Protein AF-A0A7W1B4P3-F1 (afdb_monomer_lite)

Structure (mmCIF, N/CA/C/O backbone):
data_AF-A0A7W1B4P3-F1
#
_entry.id   AF-A0A7W1B4P3-F1
#
loop_
_atom_site.group_PDB
_atom_site.id
_atom_site.type_symbol
_atom_site.label_atom_id
_atom_site.label_alt_id
_atom_site.label_comp_id
_atom_site.label_asym_id
_atom_site.label_entity_id
_atom_site.label_seq_id
_atom_site.pdbx_PDB_ins_code
_atom_site.Cartn_x
_atom_site.Cartn_y
_atom_site.Cartn_z
_atom_site.occupancy
_atom_site.B_iso_or_equiv
_atom_site.auth_seq_id
_atom_site.auth_comp_id
_atom_site.auth_asym_id
_atom_site.auth_atom_id
_atom_site.pdbx_PDB_model_num
ATOM 1 N N . MET A 1 1 ? -23.387 -7.191 11.812 1.00 44.03 1 MET A N 1
ATOM 2 C CA . MET A 1 1 ? -22.462 -8.114 12.523 1.00 44.03 1 MET A CA 1
ATOM 3 C C . MET A 1 1 ? -21.266 -8.418 11.629 1.00 44.03 1 MET A C 1
ATOM 5 O O . MET A 1 1 ? -21.472 -8.955 10.548 1.00 44.03 1 MET A O 1
ATOM 9 N N . SER A 1 2 ? -20.049 -8.055 12.051 1.00 54.25 2 SER A N 1
ATOM 10 C CA . SER A 1 2 ? -18.806 -8.492 11.389 1.00 54.25 2 SER A CA 1
ATOM 11 C C . SER A 1 2 ? -18.679 -10.016 11.511 1.00 54.25 2 SER A C 1
ATOM 13 O O . SER A 1 2 ? -18.944 -10.553 12.591 1.00 54.25 2 SER A O 1
ATOM 15 N N . ARG A 1 3 ? -18.353 -10.725 10.419 1.00 59.81 3 ARG A N 1
ATOM 16 C CA . ARG A 1 3 ? -18.094 -12.172 10.482 1.00 59.81 3 ARG A CA 1
ATOM 17 C C . ARG A 1 3 ? -16.731 -12.379 11.158 1.00 59.81 3 ARG A C 1
ATOM 19 O O . ARG A 1 3 ? -15.793 -11.672 10.788 1.00 59.81 3 ARG A O 1
ATOM 26 N N . PRO A 1 4 ? -16.598 -13.318 12.110 1.00 61.97 4 PRO A N 1
ATOM 27 C CA . PRO A 1 4 ? -15.287 -13.764 12.570 1.00 61.97 4 PRO A CA 1
ATOM 28 C C . PRO A 1 4 ? -14.397 -14.182 11.390 1.00 61.97 4 PRO A C 1
ATOM 30 O O . PRO A 1 4 ? -14.903 -14.542 10.324 1.00 61.97 4 PRO A O 1
ATOM 33 N N . LEU A 1 5 ? -13.077 -14.136 11.586 1.00 66.31 5 LEU A N 1
ATOM 34 C CA . LEU A 1 5 ? -12.165 -14.821 10.673 1.00 66.31 5 LEU A CA 1
ATOM 35 C C . LEU A 1 5 ? -12.451 -16.323 10.758 1.00 66.31 5 LEU A C 1
ATOM 37 O O . LEU A 1 5 ? -12.435 -16.885 11.854 1.00 66.31 5 LEU A O 1
ATOM 41 N N . ASP A 1 6 ? -12.711 -16.948 9.616 1.00 67.50 6 ASP A N 1
ATOM 42 C CA . ASP A 1 6 ? -12.865 -18.400 9.527 1.00 67.50 6 ASP A CA 1
ATOM 43 C C . ASP A 1 6 ? -11.511 -19.045 9.176 1.00 67.50 6 ASP A C 1
ATOM 45 O O . ASP A 1 6 ? -10.596 -18.363 8.718 1.00 67.50 6 ASP A O 1
ATOM 49 N N . ASP A 1 7 ? -11.377 -20.369 9.325 1.00 59.91 7 ASP A N 1
ATOM 50 C CA . ASP A 1 7 ? -10.122 -21.096 9.039 1.00 59.91 7 ASP A CA 1
ATOM 51 C C . ASP A 1 7 ? -9.569 -20.827 7.624 1.00 59.91 7 ASP A C 1
ATOM 53 O O . ASP A 1 7 ? -8.359 -20.787 7.426 1.00 59.91 7 ASP A O 1
ATOM 57 N N . GLY A 1 8 ? -10.446 -20.586 6.641 1.00 60.62 8 GLY A N 1
ATOM 58 C CA . GLY A 1 8 ? -10.060 -20.244 5.263 1.00 60.62 8 GLY A CA 1
ATOM 59 C C . GLY A 1 8 ? -9.551 -18.809 5.064 1.00 60.62 8 GLY A C 1
ATOM 60 O O . GLY A 1 8 ? -9.108 -18.463 3.968 1.00 60.62 8 GLY A O 1
ATOM 61 N N . ASP A 1 9 ? -9.628 -17.967 6.095 1.00 68.25 9 ASP A N 1
ATOM 62 C CA . ASP A 1 9 ? -9.091 -16.605 6.101 1.00 68.25 9 ASP A CA 1
ATOM 63 C C . ASP A 1 9 ? -7.683 -16.550 6.723 1.00 68.25 9 ASP A C 1
ATOM 65 O O . ASP A 1 9 ? -7.038 -15.499 6.678 1.00 68.25 9 ASP A O 1
ATOM 69 N N . LEU A 1 10 ? -7.208 -17.660 7.302 1.00 79.56 10 LEU A N 1
ATOM 70 C CA . LEU A 1 10 ? -5.925 -17.758 7.994 1.00 79.56 10 LEU A CA 1
ATOM 71 C C . LEU A 1 10 ? -4.819 -18.287 7.077 1.00 79.56 10 LEU A C 1
ATOM 73 O O . LEU A 1 10 ? -5.071 -18.929 6.059 1.00 79.56 10 LEU A O 1
ATOM 77 N N . VAL A 1 11 ? -3.569 -18.012 7.453 1.00 80.00 11 VAL A N 1
ATOM 78 C CA . VAL A 1 11 ? -2.401 -18.573 6.770 1.00 80.00 11 VAL A CA 1
ATOM 79 C C . VAL A 1 11 ? -2.349 -20.076 7.046 1.00 80.00 11 VAL A C 1
ATOM 81 O O . VAL A 1 11 ? -2.076 -20.496 8.171 1.00 80.00 11 VAL A O 1
ATOM 84 N N . ASP A 1 12 ? -2.621 -20.882 6.022 1.00 86.75 12 ASP A N 1
ATOM 85 C CA . ASP A 1 12 ? -2.456 -22.331 6.088 1.00 86.75 12 ASP A CA 1
ATOM 86 C C . ASP A 1 12 ? -0.985 -22.750 5.897 1.00 86.75 12 ASP A C 1
ATOM 88 O O . ASP A 1 12 ? -0.089 -21.929 5.669 1.00 86.75 12 ASP A O 1
ATOM 92 N N . ALA A 1 13 ? -0.718 -24.052 6.021 1.00 88.06 13 ALA A N 1
ATOM 93 C CA . ALA A 1 13 ? 0.636 -24.590 5.916 1.00 88.06 13 ALA A CA 1
ATOM 94 C C . ALA A 1 13 ? 1.264 -24.383 4.523 1.00 88.06 13 ALA A C 1
ATOM 96 O O . ALA A 1 13 ? 2.473 -24.160 4.430 1.00 88.06 13 ALA A O 1
ATOM 97 N N . ASP A 1 14 ? 0.460 -24.429 3.458 1.00 89.56 14 ASP A N 1
ATOM 98 C CA . ASP A 1 14 ? 0.936 -24.304 2.078 1.00 89.56 14 ASP A CA 1
ATOM 99 C C . ASP A 1 14 ? 1.303 -22.849 1.757 1.00 89.56 14 ASP A C 1
ATOM 101 O O . ASP A 1 14 ? 2.362 -22.570 1.175 1.00 89.56 14 ASP A O 1
ATOM 105 N N . LEU A 1 15 ? 0.470 -21.899 2.194 1.00 90.31 15 LEU A N 1
ATOM 106 C CA . LEU A 1 15 ? 0.767 -20.478 2.106 1.00 90.31 15 LEU A CA 1
ATOM 107 C C . LEU A 1 15 ? 1.994 -20.144 2.954 1.00 90.31 15 LEU A C 1
ATOM 109 O O . LEU A 1 15 ? 2.926 -19.548 2.422 1.00 90.31 15 LEU A O 1
ATOM 113 N N . ALA A 1 16 ? 2.061 -20.585 4.215 1.00 92.75 16 ALA A N 1
ATOM 114 C CA . ALA A 1 16 ? 3.223 -20.353 5.079 1.00 92.75 16 ALA A CA 1
ATOM 115 C C . ALA A 1 16 ? 4.534 -20.839 4.435 1.00 92.75 16 ALA A C 1
ATOM 117 O O . ALA A 1 16 ? 5.528 -20.107 4.412 1.00 92.75 16 ALA A O 1
ATOM 118 N N . ALA A 1 17 ? 4.529 -22.041 3.848 1.00 95.00 17 ALA A N 1
ATOM 119 C CA . ALA A 1 17 ? 5.678 -22.576 3.122 1.00 95.00 17 ALA A CA 1
ATOM 120 C C . ALA A 1 17 ? 6.049 -21.714 1.902 1.00 95.00 17 ALA A C 1
ATOM 122 O O . ALA A 1 17 ? 7.231 -21.474 1.647 1.00 95.00 17 ALA A O 1
ATOM 123 N N . SER A 1 18 ? 5.054 -21.204 1.171 1.00 95.69 18 SER A N 1
ATOM 124 C CA . SER A 1 18 ? 5.261 -20.321 0.017 1.00 95.69 18 SER A CA 1
ATOM 125 C C . SER A 1 18 ? 5.845 -18.960 0.414 1.00 95.69 18 SER A C 1
ATOM 127 O O . SER A 1 18 ? 6.757 -18.471 -0.257 1.00 95.69 18 SER A O 1
ATOM 129 N N . LEU A 1 19 ? 5.377 -18.369 1.522 1.00 97.19 19 LEU A N 1
ATOM 130 C CA . LEU A 1 19 ? 5.917 -17.119 2.072 1.00 97.19 19 LEU A CA 1
ATOM 131 C C . LEU A 1 19 ? 7.390 -17.294 2.475 1.00 97.19 19 LEU A C 1
ATOM 133 O O . LEU A 1 19 ? 8.245 -16.515 2.052 1.00 97.19 19 LEU A O 1
ATOM 137 N N . ALA A 1 20 ? 7.702 -18.363 3.214 1.00 97.44 20 ALA A N 1
ATOM 138 C CA . ALA A 1 20 ? 9.069 -18.672 3.631 1.00 97.44 20 ALA A CA 1
ATOM 139 C C . ALA A 1 20 ? 9.997 -18.932 2.432 1.00 97.44 20 ALA A C 1
ATOM 141 O O . ALA A 1 20 ? 11.127 -18.440 2.396 1.00 97.44 20 ALA A O 1
ATOM 142 N N . MET A 1 21 ? 9.516 -19.658 1.417 1.00 97.38 21 MET A N 1
ATOM 143 C CA . MET A 1 21 ? 10.275 -19.898 0.189 1.00 97.38 21 MET A CA 1
ATOM 144 C C . MET A 1 21 ? 10.548 -18.598 -0.576 1.00 97.38 21 MET A C 1
ATOM 146 O O . MET A 1 21 ? 11.657 -18.406 -1.075 1.00 97.38 21 MET A O 1
ATOM 150 N N . HIS A 1 22 ? 9.575 -17.685 -0.655 1.00 97.50 22 HIS A N 1
ATOM 151 C CA . HIS A 1 22 ? 9.787 -16.365 -1.247 1.00 97.50 22 HIS A CA 1
ATOM 152 C C . HIS A 1 22 ? 10.900 -15.596 -0.517 1.00 97.50 22 HIS A C 1
ATOM 154 O O . HIS A 1 22 ? 11.826 -15.100 -1.163 1.00 97.50 22 HIS A O 1
ATOM 160 N N . ASP A 1 23 ? 10.863 -15.551 0.816 1.00 97.75 23 ASP A N 1
ATOM 161 C CA . ASP A 1 23 ? 11.892 -14.870 1.608 1.00 97.75 23 ASP A CA 1
ATOM 162 C C . ASP A 1 23 ? 13.282 -15.496 1.422 1.00 97.75 23 ASP A C 1
ATOM 164 O O . ASP A 1 23 ? 14.275 -14.779 1.264 1.00 97.75 23 ASP A O 1
ATOM 168 N N . GLU A 1 24 ? 13.366 -16.827 1.345 1.00 97.50 24 GLU A N 1
ATOM 169 C CA . GLU A 1 24 ? 14.618 -17.527 1.061 1.00 97.50 24 GLU A CA 1
ATOM 170 C C . GLU A 1 24 ? 15.176 -17.168 -0.329 1.00 97.50 24 GLU A C 1
ATOM 172 O O . GLU A 1 24 ? 16.380 -16.940 -0.488 1.00 97.50 24 GLU A O 1
ATOM 177 N N . LEU A 1 25 ? 14.318 -17.079 -1.350 1.00 96.44 25 LEU A N 1
ATOM 178 C CA . LEU A 1 25 ? 14.725 -16.710 -2.708 1.00 96.44 25 LEU A CA 1
ATOM 179 C C . LEU A 1 25 ? 15.277 -15.279 -2.781 1.00 96.44 25 LEU A C 1
ATOM 181 O O . LEU A 1 25 ? 16.288 -15.056 -3.457 1.00 96.44 25 LEU A O 1
ATOM 185 N N . LEU A 1 26 ? 14.659 -14.328 -2.075 1.00 95.88 26 LEU A N 1
ATOM 186 C CA . LEU A 1 26 ? 15.155 -12.951 -1.970 1.00 95.88 26 LEU A CA 1
ATOM 187 C C . LEU A 1 26 ? 16.505 -12.906 -1.240 1.00 95.88 26 LEU A C 1
ATOM 189 O O . LEU A 1 26 ? 17.460 -12.300 -1.740 1.00 95.88 26 LEU A O 1
ATOM 193 N N . ALA A 1 27 ? 16.626 -13.624 -0.118 1.00 95.31 27 ALA A N 1
ATOM 194 C CA . ALA A 1 27 ? 17.862 -13.708 0.657 1.00 95.31 27 ALA A CA 1
ATOM 195 C C . ALA A 1 27 ? 19.027 -14.291 -0.162 1.00 95.31 27 ALA A C 1
ATOM 197 O O . ALA A 1 27 ? 20.118 -13.719 -0.184 1.00 95.31 27 ALA A O 1
ATOM 198 N N . ARG A 1 28 ? 18.794 -15.374 -0.920 1.00 95.62 28 ARG A N 1
ATOM 199 C CA . ARG A 1 28 ? 19.794 -15.990 -1.820 1.00 95.62 28 ARG A CA 1
ATOM 200 C C . ARG A 1 28 ? 20.296 -15.035 -2.909 1.00 95.62 28 ARG A C 1
ATOM 202 O O . ARG A 1 28 ? 21.395 -15.222 -3.426 1.00 95.62 28 ARG A O 1
ATOM 209 N N . ARG A 1 29 ? 19.502 -14.025 -3.274 1.00 92.38 29 ARG A N 1
ATOM 210 C CA . ARG A 1 29 ? 19.854 -12.988 -4.259 1.00 92.38 29 ARG A CA 1
ATOM 211 C C . ARG A 1 29 ? 20.428 -11.721 -3.619 1.00 92.38 29 ARG A C 1
ATOM 213 O O . ARG A 1 29 ? 20.780 -10.803 -4.353 1.00 92.38 29 ARG A O 1
ATOM 220 N N . ASN A 1 30 ? 20.552 -11.675 -2.288 1.00 92.19 30 ASN A N 1
ATOM 221 C CA . ASN A 1 30 ? 20.952 -10.489 -1.526 1.00 92.19 30 ASN A CA 1
ATOM 222 C C . ASN A 1 30 ? 20.078 -9.259 -1.845 1.00 92.19 30 ASN A C 1
ATOM 224 O O . ASN A 1 30 ? 20.565 -8.128 -1.914 1.00 92.19 30 ASN A O 1
ATOM 228 N N . VAL A 1 31 ? 18.787 -9.506 -2.087 1.00 92.94 31 VAL A N 1
ATOM 229 C CA . VAL A 1 31 ? 17.783 -8.478 -2.353 1.00 92.94 31 VAL A CA 1
ATOM 230 C C . VAL A 1 31 ? 16.969 -8.279 -1.084 1.00 92.94 31 VAL A C 1
ATOM 232 O O . VAL A 1 31 ? 16.318 -9.204 -0.607 1.00 92.94 31 VAL A O 1
ATOM 235 N N . GLU A 1 32 ? 17.009 -7.067 -0.540 1.00 93.31 32 GLU A N 1
ATOM 236 C CA . GLU A 1 32 ? 16.219 -6.682 0.625 1.00 93.31 32 GLU A CA 1
ATOM 237 C C . GLU A 1 32 ? 15.123 -5.709 0.188 1.00 93.31 32 GLU A C 1
ATOM 239 O O . GLU A 1 32 ? 15.412 -4.635 -0.339 1.00 93.31 32 GLU A O 1
ATOM 244 N N . ILE A 1 33 ? 13.866 -6.113 0.381 1.00 97.00 33 ILE A N 1
ATOM 245 C CA . ILE A 1 33 ? 12.677 -5.318 0.066 1.00 97.00 33 ILE A CA 1
ATOM 246 C C . ILE A 1 33 ? 11.749 -5.423 1.267 1.00 97.00 33 ILE A C 1
ATOM 248 O O . ILE A 1 33 ? 11.169 -6.486 1.519 1.00 97.00 33 ILE A O 1
ATOM 252 N N . TRP A 1 34 ? 11.643 -4.322 2.002 1.00 97.12 34 TRP A N 1
ATOM 253 C CA . TRP A 1 34 ? 10.698 -4.180 3.100 1.00 97.12 34 TRP A CA 1
ATOM 254 C C . TRP A 1 34 ? 9.328 -3.828 2.541 1.00 97.12 34 TRP A C 1
ATOM 256 O O . TRP A 1 34 ? 9.231 -3.100 1.549 1.00 97.12 34 TRP A O 1
ATOM 266 N N . VAL A 1 35 ? 8.288 -4.347 3.183 1.00 97.56 35 VAL A N 1
ATOM 267 C CA . VAL A 1 35 ? 6.898 -4.129 2.795 1.00 97.56 35 VAL A CA 1
ATOM 268 C C . VAL A 1 35 ? 6.090 -3.606 3.973 1.00 97.56 35 VAL A C 1
ATOM 270 O O . VAL A 1 35 ? 6.225 -4.097 5.089 1.00 97.56 35 VAL A O 1
ATOM 273 N N . GLY A 1 36 ? 5.262 -2.601 3.733 1.00 96.25 36 GLY A N 1
ATOM 274 C CA . GLY A 1 36 ? 4.236 -2.141 4.661 1.00 96.25 36 GLY A CA 1
ATOM 275 C C . GLY A 1 36 ? 2.882 -2.091 3.964 1.00 96.25 36 GLY A C 1
ATOM 276 O O . GLY A 1 36 ? 2.776 -2.311 2.756 1.00 96.25 36 GLY A O 1
ATOM 277 N N . ALA A 1 37 ? 1.837 -1.796 4.727 1.00 96.19 37 ALA A N 1
ATOM 278 C CA . ALA A 1 37 ? 0.504 -1.590 4.184 1.00 96.19 37 ALA A CA 1
ATOM 279 C C . ALA A 1 37 ? -0.305 -0.624 5.050 1.00 96.19 37 ALA A C 1
ATOM 281 O O . ALA A 1 37 ? -0.001 -0.419 6.228 1.00 96.19 37 ALA A O 1
ATOM 282 N N . GLU A 1 38 ? -1.344 -0.050 4.456 1.00 95.12 38 GLU A N 1
ATOM 283 C CA . GLU A 1 38 ? -2.272 0.862 5.129 1.00 95.12 38 GLU A CA 1
ATOM 284 C C . GLU A 1 38 ? -3.714 0.300 5.069 1.00 95.12 38 GLU A C 1
ATOM 286 O O . GLU A 1 38 ? -4.585 0.908 4.449 1.00 95.12 38 GLU A O 1
ATOM 291 N N . PRO A 1 39 ? -4.003 -0.904 5.622 1.00 96.06 39 PRO A N 1
ATOM 292 C CA . PRO A 1 39 ? -5.352 -1.466 5.598 1.00 96.06 39 PRO A CA 1
ATOM 293 C C . PRO A 1 39 ? -6.371 -0.600 6.346 1.00 96.06 39 PRO A C 1
ATOM 295 O O . PRO A 1 39 ? -6.081 -0.003 7.384 1.00 96.06 39 PRO A O 1
ATOM 298 N N . THR A 1 40 ? -7.609 -0.602 5.854 1.00 95.19 40 THR A N 1
ATOM 299 C CA . THR A 1 40 ? -8.700 0.217 6.393 1.00 95.19 40 THR A CA 1
ATOM 300 C C . THR A 1 40 ? -9.926 -0.617 6.737 1.00 95.19 40 THR A C 1
ATOM 302 O O . THR A 1 40 ? -10.329 -1.516 5.997 1.00 95.19 40 THR A O 1
ATOM 305 N N . PHE A 1 41 ? -10.556 -0.304 7.866 1.00 95.38 41 PHE A N 1
ATOM 306 C CA . PHE A 1 41 ? -11.686 -1.056 8.402 1.00 95.38 41 PHE A CA 1
ATOM 307 C C . PHE A 1 41 ? -12.858 -0.130 8.709 1.00 95.38 41 PHE A C 1
ATOM 309 O O . PHE A 1 41 ? -12.678 0.996 9.155 1.00 95.38 41 PHE A O 1
ATOM 316 N N . THR A 1 42 ? -14.081 -0.601 8.510 1.00 94.19 42 THR A N 1
ATOM 317 C CA . THR A 1 42 ? -15.297 0.179 8.756 1.00 94.19 42 THR A CA 1
ATOM 318 C C . THR A 1 42 ? -16.330 -0.635 9.526 1.00 94.19 42 THR A C 1
ATOM 320 O O . THR A 1 42 ? -16.146 -1.827 9.790 1.00 94.19 42 THR A O 1
ATOM 323 N N . ARG A 1 43 ? -17.439 -0.001 9.901 1.00 92.81 43 ARG A N 1
ATOM 324 C CA . ARG A 1 43 ? -18.615 -0.705 10.405 1.00 92.81 43 ARG A CA 1
ATOM 325 C C . ARG A 1 43 ? -19.497 -1.114 9.239 1.00 92.81 43 ARG A C 1
ATOM 327 O O . ARG A 1 43 ? -20.187 -0.284 8.656 1.00 92.81 43 ARG A O 1
ATOM 334 N N . ALA A 1 44 ? -19.511 -2.411 8.945 1.00 88.94 44 ALA A N 1
ATOM 335 C CA . ALA A 1 44 ? -20.198 -2.946 7.773 1.00 88.94 44 ALA A CA 1
ATOM 336 C C . ALA A 1 44 ? -21.705 -2.629 7.718 1.00 88.94 44 ALA A C 1
ATOM 338 O O . ALA A 1 44 ? -22.266 -2.561 6.628 1.00 88.94 44 ALA A O 1
ATOM 339 N N . ASP A 1 45 ? -22.348 -2.455 8.878 1.00 84.38 45 ASP A N 1
ATOM 340 C CA . ASP A 1 45 ? -23.785 -2.208 9.032 1.00 84.38 45 ASP A CA 1
ATOM 341 C C . ASP A 1 45 ? -24.141 -0.768 9.437 1.00 84.38 45 ASP A C 1
ATOM 343 O O . ASP A 1 45 ? -25.319 -0.472 9.644 1.00 84.38 45 ASP A O 1
ATOM 347 N N . SER A 1 46 ? -23.159 0.134 9.552 1.00 87.56 46 SER A N 1
ATOM 348 C CA . SER A 1 46 ? -23.420 1.505 9.996 1.00 87.56 46 SER A CA 1
ATOM 349 C C . SER A 1 46 ? -23.714 2.447 8.830 1.00 87.56 46 SER A C 1
ATOM 351 O O . SER A 1 46 ? -22.956 2.553 7.865 1.00 87.56 46 SER A O 1
ATOM 353 N N . LEU A 1 47 ? -24.818 3.182 8.964 1.00 84.75 47 LEU A N 1
ATOM 354 C CA . LEU A 1 47 ? -25.180 4.304 8.096 1.00 84.75 47 LEU A CA 1
ATOM 355 C C . LEU A 1 47 ? -24.817 5.657 8.722 1.00 84.75 47 LEU A C 1
ATOM 357 O O . LEU A 1 47 ? -25.129 6.696 8.144 1.00 84.75 47 LEU A O 1
ATOM 361 N N . ASP A 1 48 ? -24.193 5.657 9.903 1.00 89.19 48 ASP A N 1
ATOM 362 C CA . ASP A 1 48 ? -23.786 6.894 10.561 1.00 89.19 48 ASP A CA 1
ATOM 363 C C . ASP A 1 48 ? -22.768 7.648 9.683 1.00 89.19 48 ASP A C 1
ATOM 365 O O . ASP A 1 48 ? -21.879 7.005 9.102 1.00 89.19 48 ASP A O 1
ATOM 369 N N . PRO A 1 49 ? -22.870 8.985 9.553 1.00 87.12 49 PRO A N 1
ATOM 370 C CA . PRO A 1 49 ? -21.919 9.781 8.786 1.00 87.12 49 PRO A CA 1
ATOM 371 C C . PRO A 1 49 ? -20.462 9.504 9.152 1.00 87.12 49 PRO A C 1
ATOM 373 O O . PRO A 1 49 ? -19.635 9.428 8.245 1.00 87.12 49 PRO A O 1
ATOM 376 N N . ALA A 1 50 ? -20.141 9.239 10.425 1.00 86.62 50 ALA A N 1
ATOM 377 C CA . ALA A 1 50 ? -18.787 8.900 10.856 1.00 86.62 50 ALA A CA 1
ATOM 378 C C . ALA A 1 50 ? -18.225 7.679 10.105 1.00 86.62 50 ALA A C 1
ATOM 380 O O . ALA A 1 50 ? -17.040 7.628 9.796 1.00 86.62 50 ALA A O 1
ATOM 381 N N . TRP A 1 51 ? -19.058 6.710 9.729 1.00 90.25 51 TRP A N 1
ATOM 382 C CA . TRP A 1 51 ? -18.642 5.503 9.002 1.00 90.25 51 TRP A CA 1
ATOM 383 C C . TRP A 1 51 ? -18.832 5.600 7.481 1.00 90.25 51 TRP A C 1
ATOM 385 O O . TRP A 1 51 ? -18.668 4.614 6.760 1.00 90.25 51 TRP A O 1
ATOM 395 N N . ASN A 1 52 ? -19.169 6.783 6.961 1.00 83.31 52 ASN A N 1
ATOM 396 C CA . ASN A 1 52 ? -19.419 7.011 5.534 1.00 83.31 52 ASN A CA 1
ATOM 397 C C . ASN A 1 52 ? -18.590 8.165 4.960 1.00 83.31 52 ASN A C 1
ATOM 399 O O . ASN A 1 52 ? -17.920 7.986 3.948 1.00 83.31 52 ASN A O 1
ATOM 403 N N . SER A 1 53 ? -18.630 9.332 5.597 1.00 79.81 53 SER A N 1
ATOM 404 C CA . SER A 1 53 ? -18.039 10.576 5.088 1.00 79.81 53 SER A CA 1
ATOM 405 C C . SER A 1 53 ? -17.257 11.336 6.145 1.00 79.81 53 SER A C 1
ATOM 407 O O . SER A 1 53 ? -16.254 11.978 5.838 1.00 79.81 53 SER A O 1
ATOM 409 N N . ASP A 1 54 ? -17.722 11.276 7.386 1.00 81.56 54 ASP A N 1
ATOM 410 C CA . ASP A 1 54 ? -17.260 12.155 8.434 1.00 81.56 54 ASP A CA 1
ATOM 411 C C . ASP A 1 54 ? -16.072 11.539 9.157 1.00 81.56 54 ASP A C 1
ATOM 413 O O . ASP A 1 54 ? -15.885 10.326 9.292 1.00 81.56 54 ASP A O 1
ATOM 417 N N . ALA A 1 55 ? -15.234 12.445 9.616 1.00 71.38 55 ALA A N 1
ATOM 418 C CA . ALA A 1 55 ? -14.017 12.188 10.346 1.00 71.38 55 ALA A CA 1
ATOM 419 C C . ALA A 1 55 ? -14.231 11.538 11.708 1.00 71.38 55 ALA A C 1
ATOM 421 O O . ALA A 1 55 ? -13.603 10.539 12.044 1.00 71.38 55 ALA A O 1
ATOM 422 N N . GLU A 1 56 ? -15.129 12.127 12.481 1.00 72.94 56 GLU A N 1
ATOM 423 C CA . GLU A 1 56 ? -15.361 11.841 13.886 1.00 72.94 56 GLU A CA 1
ATOM 424 C C . GLU A 1 56 ? -16.859 11.640 14.109 1.00 72.94 56 GLU A C 1
ATOM 426 O O . GLU A 1 56 ? -17.677 11.982 13.257 1.00 72.94 56 GLU A O 1
ATOM 431 N N . GLY A 1 57 ? -17.206 11.091 15.268 1.00 79.69 57 GLY A N 1
ATOM 432 C CA . GLY A 1 57 ? -18.579 10.765 15.633 1.00 79.69 57 GLY A CA 1
ATOM 433 C C . GLY A 1 57 ? -18.764 9.282 15.933 1.00 79.69 57 GLY A C 1
ATOM 434 O O . GLY A 1 57 ? -17.842 8.473 15.773 1.00 79.69 57 GLY A O 1
ATOM 435 N N . ASP A 1 58 ? -19.972 8.965 16.395 1.00 83.69 58 ASP A N 1
ATOM 436 C CA . ASP A 1 58 ? -20.391 7.626 16.810 1.00 83.69 58 ASP A CA 1
ATOM 437 C C . ASP A 1 58 ? -19.380 6.980 17.784 1.00 83.69 58 ASP A C 1
ATOM 439 O O . ASP A 1 58 ? -18.879 7.626 18.709 1.00 83.69 58 ASP A O 1
ATOM 443 N N . ASP A 1 59 ? -19.059 5.710 17.567 1.00 90.25 59 ASP A N 1
ATOM 444 C CA . ASP A 1 59 ? -18.154 4.897 18.367 1.00 90.25 59 ASP A CA 1
ATOM 445 C C . ASP A 1 59 ? -16.766 4.736 17.719 1.00 90.25 59 ASP A C 1
ATOM 447 O O . ASP A 1 59 ? -15.975 3.886 18.132 1.00 90.25 59 ASP A O 1
ATOM 451 N N . LYS A 1 60 ? -16.420 5.554 16.710 1.00 89.69 60 LYS A N 1
ATOM 452 C CA . LYS A 1 60 ? -15.180 5.379 15.929 1.00 89.69 60 LYS A CA 1
ATOM 453 C C . LYS A 1 60 ? -13.916 5.463 16.778 1.00 89.69 60 LYS A C 1
ATOM 455 O O . LYS A 1 60 ? -13.042 4.604 16.658 1.00 89.69 60 LYS A O 1
ATOM 460 N N . LEU A 1 61 ? -13.815 6.470 17.647 1.00 89.19 61 LEU A N 1
ATOM 461 C CA . LEU A 1 61 ? -12.652 6.629 18.526 1.00 89.19 61 LEU A CA 1
ATOM 462 C C . LEU A 1 61 ? -12.540 5.468 19.525 1.00 89.19 61 LEU A C 1
ATOM 464 O O . LEU A 1 61 ? -11.442 4.967 19.758 1.00 89.19 61 LEU A O 1
ATOM 468 N N . GLU A 1 62 ? -13.671 5.026 20.080 1.00 91.44 62 GLU A N 1
ATOM 469 C CA . GLU A 1 62 ? -13.738 3.880 20.992 1.00 91.44 62 GLU A CA 1
ATOM 470 C C . GLU A 1 62 ? -13.269 2.599 20.293 1.00 91.44 62 GLU A C 1
ATOM 472 O O . GLU A 1 62 ? -12.433 1.874 20.829 1.00 91.44 62 GLU A O 1
ATOM 477 N N . ARG A 1 63 ? -13.718 2.354 19.057 1.00 94.12 63 ARG A N 1
ATOM 478 C CA . ARG A 1 63 ? -13.294 1.187 18.272 1.00 94.12 63 ARG A CA 1
ATOM 479 C C . ARG A 1 63 ? -11.827 1.253 17.867 1.00 94.12 63 ARG A C 1
ATOM 481 O O . ARG A 1 63 ? -11.139 0.244 17.972 1.00 94.12 63 ARG A O 1
ATOM 488 N N . ALA A 1 64 ? -11.318 2.416 17.461 1.00 93.94 64 ALA A N 1
ATOM 489 C CA . ALA A 1 64 ? -9.890 2.591 17.186 1.00 93.94 64 ALA A CA 1
ATOM 490 C C . ALA A 1 64 ? -9.034 2.311 18.440 1.00 93.94 64 ALA A C 1
ATOM 492 O O . ALA A 1 64 ? -7.988 1.660 18.358 1.00 93.94 64 ALA A O 1
ATOM 493 N N . HIS A 1 65 ? -9.500 2.736 19.620 1.00 93.75 65 HIS A N 1
ATOM 494 C CA . HIS A 1 65 ? -8.853 2.431 20.900 1.00 93.75 65 HIS A CA 1
ATOM 495 C C . HIS A 1 65 ? -8.946 0.941 21.268 1.00 93.75 65 HIS A C 1
ATOM 497 O O . HIS A 1 65 ? -7.963 0.365 21.742 1.00 93.75 65 HIS A O 1
ATOM 503 N N . ALA A 1 66 ? -10.077 0.288 20.991 1.00 94.81 66 ALA A N 1
ATOM 504 C CA . ALA A 1 66 ? -10.253 -1.150 21.192 1.00 94.81 66 ALA A CA 1
ATOM 505 C C . ALA A 1 66 ? -9.294 -1.966 20.309 1.00 94.81 66 ALA A C 1
ATOM 507 O O . ALA A 1 66 ? -8.577 -2.824 20.824 1.00 94.81 66 ALA A O 1
ATOM 508 N N . VAL A 1 67 ? -9.179 -1.630 19.017 1.00 96.44 67 VAL A N 1
ATOM 509 C CA . VAL A 1 67 ? -8.209 -2.251 18.095 1.00 96.44 67 VAL A CA 1
ATOM 510 C C . VAL A 1 67 ? -6.790 -2.114 18.632 1.00 96.44 67 VAL A C 1
ATOM 512 O O . VAL A 1 67 ? -6.055 -3.095 18.715 1.00 96.44 67 VAL A O 1
ATOM 515 N N . THR A 1 68 ? -6.422 -0.901 19.041 1.00 95.62 68 THR A N 1
ATOM 516 C CA . THR A 1 68 ? -5.110 -0.597 19.627 1.00 95.62 68 THR A CA 1
ATOM 517 C C . THR A 1 68 ? -4.842 -1.462 20.858 1.00 95.62 68 THR A C 1
ATOM 519 O O . THR A 1 68 ? -3.748 -1.999 21.013 1.00 95.62 68 THR A O 1
ATOM 522 N N . THR A 1 69 ? -5.844 -1.628 21.722 1.00 93.62 69 THR A N 1
ATOM 523 C CA . THR A 1 69 ? -5.734 -2.432 22.943 1.00 93.62 69 THR A CA 1
ATOM 524 C C . THR A 1 69 ? -5.533 -3.911 22.612 1.00 93.62 69 THR A C 1
ATOM 526 O O . THR A 1 69 ? -4.604 -4.519 23.134 1.00 93.62 69 THR A O 1
ATOM 529 N N . HIS A 1 70 ? -6.318 -4.468 21.684 1.00 94.31 70 HIS A N 1
ATOM 530 C CA . HIS A 1 70 ? -6.158 -5.856 21.242 1.00 94.31 70 HIS A CA 1
ATOM 531 C C . HIS A 1 70 ? -4.796 -6.118 20.590 1.00 94.31 70 HIS A C 1
ATOM 533 O O . HIS A 1 70 ? -4.175 -7.144 20.864 1.00 94.31 70 HIS A O 1
ATOM 539 N N . LEU A 1 71 ? -4.297 -5.187 19.770 1.00 94.56 71 LEU A N 1
ATOM 540 C CA . LEU A 1 71 ? -2.950 -5.280 19.203 1.00 94.56 71 LEU A CA 1
ATOM 541 C C . LEU A 1 71 ? -1.878 -5.244 20.296 1.00 94.56 71 LEU A C 1
ATOM 543 O O . LEU A 1 71 ? -0.963 -6.062 20.281 1.00 94.56 71 LEU A O 1
ATOM 547 N N . ALA A 1 72 ? -2.002 -4.347 21.275 1.00 92.56 72 ALA A N 1
ATOM 548 C CA . ALA A 1 72 ? -1.052 -4.244 22.379 1.00 92.56 72 ALA A CA 1
ATOM 549 C C . ALA A 1 72 ? -1.080 -5.458 23.327 1.00 92.56 72 ALA A C 1
ATOM 551 O O . ALA A 1 72 ? -0.092 -5.726 24.013 1.00 92.56 72 ALA A O 1
ATOM 552 N N . ASP A 1 73 ? -2.206 -6.170 23.410 1.00 90.81 73 ASP A N 1
ATOM 553 C CA . ASP A 1 73 ? -2.327 -7.430 24.152 1.00 90.81 73 ASP A CA 1
ATOM 554 C C . ASP A 1 73 ? -1.671 -8.599 23.401 1.00 90.81 73 ASP A C 1
ATOM 556 O O . ASP A 1 73 ? -1.098 -9.486 24.033 1.00 90.81 73 ASP A O 1
ATOM 560 N N . ALA A 1 74 ? -1.723 -8.593 22.066 1.00 90.38 74 ALA A N 1
ATOM 561 C CA . ALA A 1 74 ? -1.130 -9.638 21.233 1.00 90.38 74 ALA A CA 1
ATOM 562 C C . ALA A 1 74 ? 0.376 -9.441 20.971 1.00 90.38 74 ALA A C 1
ATOM 564 O O . ALA A 1 74 ? 1.107 -10.417 20.804 1.00 90.38 74 ALA A O 1
ATOM 565 N N . ILE A 1 75 ? 0.854 -8.194 20.936 1.00 90.31 75 ILE A N 1
ATOM 566 C CA . ILE A 1 75 ? 2.251 -7.857 20.643 1.00 90.31 75 ILE A CA 1
ATOM 567 C C . ILE A 1 75 ? 3.037 -7.726 21.951 1.00 90.31 75 ILE A C 1
ATOM 569 O O . ILE A 1 75 ? 2.813 -6.830 22.768 1.00 90.31 75 ILE A O 1
ATOM 573 N N . THR A 1 76 ? 4.007 -8.618 22.147 1.00 86.19 76 THR A N 1
ATOM 574 C CA . THR A 1 76 ? 4.844 -8.620 23.355 1.00 86.19 76 THR A CA 1
ATOM 575 C C . THR A 1 76 ? 5.701 -7.356 23.427 1.00 86.19 76 THR A C 1
ATOM 577 O O . THR A 1 76 ? 6.383 -7.005 22.469 1.00 86.19 76 THR A O 1
ATOM 580 N N . GLY A 1 77 ? 5.692 -6.682 24.581 1.00 86.56 77 GLY A N 1
ATOM 581 C CA . GLY A 1 77 ? 6.458 -5.450 24.793 1.00 86.56 77 GLY A CA 1
ATOM 582 C C . GLY A 1 77 ? 5.862 -4.204 24.130 1.00 86.56 77 GLY A C 1
ATOM 583 O O . GLY A 1 77 ? 6.535 -3.180 24.090 1.00 86.56 77 GLY A O 1
ATOM 584 N N . ALA A 1 78 ? 4.625 -4.268 23.621 1.00 89.81 78 ALA A N 1
ATOM 585 C CA . ALA A 1 78 ? 3.981 -3.124 22.986 1.00 89.81 78 ALA A CA 1
ATOM 586 C C . ALA A 1 78 ? 3.604 -2.021 23.980 1.00 89.81 78 ALA A C 1
ATOM 588 O O . ALA A 1 78 ? 2.786 -2.216 24.885 1.00 89.81 78 ALA A O 1
ATOM 589 N N . GLU A 1 79 ? 4.159 -0.837 23.751 1.00 90.44 79 GLU A N 1
ATOM 590 C CA . GLU A 1 79 ? 3.803 0.404 24.419 1.00 90.44 79 GLU A CA 1
ATOM 591 C C . GLU A 1 79 ? 2.826 1.197 23.557 1.00 90.44 79 GLU A C 1
ATOM 593 O O . GLU A 1 79 ? 3.057 1.432 22.368 1.00 90.44 79 GLU A O 1
ATOM 598 N N . VAL A 1 80 ? 1.722 1.618 24.170 1.00 91.88 80 VAL A N 1
ATOM 599 C CA . VAL A 1 80 ? 0.688 2.408 23.502 1.00 91.88 80 VAL A CA 1
ATOM 600 C C . VAL A 1 80 ? 0.894 3.880 23.819 1.00 91.88 80 VAL A C 1
ATOM 602 O O . VAL A 1 80 ? 1.175 4.249 24.955 1.00 91.88 80 VAL A O 1
ATOM 605 N N . SER A 1 81 ? 0.682 4.740 22.832 1.00 91.19 81 SER A N 1
ATOM 606 C CA . SER A 1 81 ? 0.659 6.191 22.995 1.00 91.19 81 SER A CA 1
ATOM 607 C C . SER A 1 81 ? -0.486 6.797 22.192 1.00 91.19 81 SER A C 1
ATOM 609 O O . SER A 1 81 ? -0.903 6.252 21.172 1.00 91.19 81 SER A O 1
ATOM 611 N N . ARG A 1 82 ? -1.017 7.935 22.642 1.00 90.25 82 ARG A N 1
ATOM 612 C CA . ARG A 1 82 ? -1.874 8.770 21.796 1.00 90.25 82 ARG A CA 1
ATOM 613 C C . ARG A 1 82 ? -0.972 9.762 21.080 1.00 90.25 82 ARG A C 1
ATOM 615 O O . ARG A 1 82 ? -0.170 10.416 21.737 1.00 90.25 82 ARG A O 1
ATOM 622 N N . VAL A 1 83 ? -1.094 9.882 19.767 1.00 87.94 83 VAL A N 1
ATOM 623 C CA . VAL A 1 83 ? -0.229 10.741 18.952 1.00 87.94 83 VAL A CA 1
ATOM 624 C C . VAL A 1 83 ? -1.047 11.720 18.125 1.00 87.94 83 VAL A C 1
ATOM 626 O O . VAL A 1 83 ? -2.219 11.478 17.830 1.00 87.94 83 VAL A O 1
ATOM 629 N N . ALA A 1 84 ? -0.433 12.845 17.762 1.00 82.56 84 ALA A N 1
ATOM 630 C CA . ALA A 1 84 ? -1.030 13.774 16.810 1.00 82.56 84 ALA A CA 1
ATOM 631 C C . ALA A 1 84 ? -1.147 13.106 15.428 1.00 82.56 84 ALA A C 1
ATOM 633 O O . ALA A 1 84 ? -0.187 12.519 14.925 1.00 82.56 84 ALA A O 1
ATOM 634 N N . GLY A 1 85 ? -2.338 13.181 14.846 1.00 76.88 85 GLY A N 1
ATOM 635 C CA . GLY A 1 85 ? -2.659 12.738 13.496 1.00 76.88 85 GLY A CA 1
ATOM 636 C C . GLY A 1 85 ? -2.765 13.914 12.525 1.00 76.88 85 GLY A C 1
ATOM 637 O O . GLY A 1 85 ? -2.242 15.004 12.766 1.00 76.88 85 GLY A O 1
ATOM 638 N N . ARG A 1 86 ? -3.461 13.694 11.407 1.00 74.44 86 ARG A N 1
ATOM 639 C CA . ARG A 1 86 ? -3.662 14.719 10.377 1.00 74.44 86 ARG A CA 1
ATOM 640 C C . ARG A 1 86 ? -4.603 15.821 10.873 1.00 74.44 86 ARG A C 1
ATOM 642 O O . ARG A 1 86 ? -5.614 15.541 11.510 1.00 74.44 86 ARG A O 1
ATOM 649 N N . GLN A 1 87 ? -4.285 17.068 10.537 1.00 75.50 87 GLN A N 1
ATOM 650 C CA . GLN A 1 87 ? -5.210 18.196 10.643 1.00 75.50 87 GLN A CA 1
ATOM 651 C C . GLN A 1 87 ? -5.769 18.502 9.255 1.00 75.50 87 GLN A C 1
ATOM 653 O O . GLN A 1 87 ? -4.998 18.722 8.317 1.00 75.50 87 GLN A O 1
ATOM 658 N N . TYR A 1 88 ? -7.091 18.508 9.108 1.00 69.88 88 TYR A N 1
ATOM 659 C CA . TYR A 1 88 ? -7.741 18.822 7.837 1.00 69.88 88 TYR A CA 1
ATOM 660 C C . TYR A 1 88 ? -8.083 20.322 7.742 1.00 69.88 88 TYR A C 1
ATOM 662 O O . TYR A 1 88 ? -8.230 20.997 8.768 1.00 69.88 88 TYR A O 1
ATOM 670 N N . PRO A 1 89 ? -8.198 20.888 6.521 1.00 70.19 89 PRO A N 1
ATOM 671 C CA . PRO A 1 89 ? -8.571 22.289 6.344 1.00 70.19 89 PRO A CA 1
ATOM 672 C C . PRO A 1 89 ? -9.887 22.627 7.056 1.00 70.19 89 PRO A C 1
ATOM 674 O O . PRO A 1 89 ? -10.901 21.971 6.838 1.00 70.19 89 PRO A O 1
ATOM 677 N N . GLY A 1 90 ? -9.870 23.671 7.888 1.00 74.38 90 GLY A N 1
ATOM 678 C CA . GLY A 1 90 ? -11.035 24.117 8.662 1.00 74.38 90 GLY A CA 1
ATOM 679 C C . GLY A 1 90 ? -11.114 23.576 10.094 1.00 74.38 90 GLY A C 1
ATOM 680 O O . GLY A 1 90 ? -11.988 24.008 10.841 1.00 74.38 90 GLY A O 1
ATOM 681 N N . GLU A 1 91 ? -10.199 22.696 10.514 1.00 76.88 91 GLU A N 1
ATOM 682 C CA . GLU A 1 91 ? -10.177 22.156 11.879 1.00 76.88 91 GLU A CA 1
ATOM 683 C C . GLU A 1 91 ? -9.350 23.012 12.846 1.00 76.88 91 GLU A C 1
ATOM 685 O O . GLU A 1 91 ? -8.252 23.467 12.519 1.00 76.88 91 GLU A O 1
ATOM 690 N N . ALA A 1 92 ? -9.857 23.197 14.070 1.00 74.06 92 ALA A N 1
ATOM 691 C CA . ALA A 1 92 ? -9.211 24.011 15.106 1.00 74.06 92 ALA A CA 1
ATOM 692 C C . ALA A 1 92 ? -7.994 23.333 15.767 1.00 74.06 92 ALA A C 1
ATOM 694 O O . ALA A 1 92 ? -7.138 24.021 16.321 1.00 74.06 92 ALA A O 1
ATOM 695 N N . ALA A 1 93 ? -7.919 22.003 15.722 1.00 71.56 93 ALA A N 1
ATOM 696 C CA . ALA A 1 93 ? -6.843 21.199 16.293 1.00 71.56 93 ALA A CA 1
ATOM 697 C C . ALA A 1 93 ? -6.564 19.986 15.389 1.00 71.56 93 ALA A C 1
ATOM 699 O O . ALA A 1 93 ? -7.470 19.563 14.668 1.00 71.56 93 ALA A O 1
ATOM 700 N N . PRO A 1 94 ? -5.340 19.423 15.407 1.00 72.88 94 PRO A N 1
ATOM 701 C CA . PRO A 1 94 ? -5.065 18.165 14.728 1.00 72.88 94 PRO A CA 1
ATOM 702 C C . PRO A 1 94 ? -5.903 17.045 15.339 1.00 72.88 94 PRO A C 1
ATOM 704 O O . PRO A 1 94 ? -6.157 17.032 16.547 1.00 72.88 94 PRO A O 1
ATOM 707 N N . ARG A 1 95 ? -6.286 16.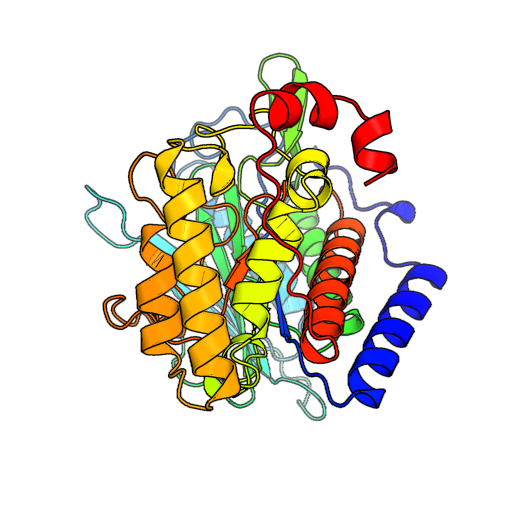078 14.506 1.00 79.69 95 ARG A N 1
ATOM 708 C CA . ARG A 1 95 ? -6.895 14.841 14.993 1.00 79.69 95 ARG A CA 1
ATOM 709 C C . ARG A 1 95 ? -5.857 13.986 15.707 1.00 79.69 95 ARG A C 1
ATOM 711 O O . ARG A 1 95 ? -4.670 14.316 15.744 1.00 79.69 95 ARG A O 1
ATOM 718 N N . PHE A 1 96 ? -6.296 12.866 16.267 1.00 83.00 96 PHE A N 1
ATOM 719 C CA . PHE A 1 96 ? -5.437 11.980 17.045 1.00 83.00 96 PHE A CA 1
ATOM 720 C C . PHE A 1 96 ? -5.478 10.557 16.512 1.00 83.00 96 PHE A C 1
ATOM 722 O O . PHE A 1 96 ? -6.520 10.080 16.073 1.00 83.00 96 PHE A O 1
ATOM 729 N N . ALA A 1 97 ? -4.341 9.884 16.608 1.00 89.25 97 ALA A N 1
ATOM 730 C CA . ALA A 1 97 ? -4.193 8.462 16.351 1.00 89.25 97 ALA A CA 1
ATOM 731 C C . ALA A 1 97 ? -3.646 7.769 17.605 1.00 89.25 97 ALA A C 1
ATOM 733 O O . ALA A 1 97 ? -3.208 8.418 18.563 1.00 89.25 97 ALA A O 1
ATOM 734 N N . PHE A 1 98 ? -3.650 6.444 17.593 1.00 92.88 98 PHE A N 1
ATOM 735 C CA . PHE A 1 98 ? -2.966 5.634 18.589 1.00 92.88 98 PHE A CA 1
ATOM 736 C C . PHE A 1 98 ? -1.720 5.021 17.967 1.00 92.88 98 PHE A C 1
ATOM 738 O O . PHE A 1 98 ? -1.796 4.376 16.927 1.00 92.88 98 PHE A O 1
ATOM 745 N N . GLY A 1 99 ? -0.568 5.242 18.584 1.00 92.81 99 GLY A N 1
ATOM 746 C CA . GLY A 1 99 ? 0.693 4.646 18.180 1.00 92.81 99 GLY A CA 1
ATOM 747 C C . GLY A 1 99 ? 1.033 3.442 19.045 1.00 92.81 99 GLY A C 1
ATOM 748 O O . GLY A 1 99 ? 0.883 3.509 20.267 1.00 92.81 99 GLY A O 1
ATOM 749 N N . LEU A 1 100 ? 1.506 2.366 18.422 1.00 93.19 100 LEU A N 1
ATOM 750 C CA . LEU A 1 100 ? 2.104 1.227 19.111 1.00 93.19 100 LEU A CA 1
ATOM 751 C C . LEU A 1 100 ? 3.586 1.153 18.754 1.00 93.19 100 LEU A C 1
ATOM 753 O O . LEU A 1 100 ? 3.926 1.048 17.574 1.00 93.19 100 LEU A O 1
ATOM 757 N N . ARG A 1 101 ? 4.447 1.171 19.775 1.00 92.12 101 ARG A N 1
ATOM 758 C CA . ARG A 1 101 ? 5.895 0.948 19.667 1.00 92.12 101 ARG A CA 1
ATOM 759 C C . ARG A 1 101 ? 6.242 -0.373 20.337 1.00 92.12 101 ARG A C 1
ATOM 761 O O . ARG A 1 101 ? 5.777 -0.621 21.445 1.00 92.12 101 ARG A O 1
ATOM 768 N N . TRP A 1 102 ? 7.048 -1.211 19.700 1.00 91.50 102 TRP A N 1
ATOM 769 C CA . TRP A 1 102 ? 7.562 -2.427 20.334 1.00 91.50 102 TRP A CA 1
ATOM 770 C C . TRP A 1 102 ? 8.939 -2.795 19.783 1.00 91.50 102 TRP A C 1
ATOM 772 O O . TRP A 1 102 ? 9.245 -2.425 18.651 1.00 91.50 102 TRP A O 1
ATOM 782 N N . PRO A 1 103 ? 9.769 -3.531 20.536 1.00 88.25 103 PRO A N 1
ATOM 783 C CA . PRO A 1 103 ? 11.078 -3.949 20.050 1.00 88.25 103 PRO A CA 1
ATOM 784 C C . PRO A 1 103 ? 10.977 -4.894 18.847 1.00 88.25 103 PRO A C 1
ATOM 786 O O . PRO A 1 103 ? 10.167 -5.823 18.842 1.00 88.25 103 PRO A O 1
ATOM 789 N N . ASP A 1 104 ? 11.849 -4.708 17.861 1.00 80.44 104 ASP A N 1
ATOM 790 C CA . ASP A 1 104 ? 12.073 -5.662 16.772 1.00 80.44 104 ASP A CA 1
ATOM 791 C C . ASP A 1 104 ? 12.828 -6.881 17.358 1.00 80.44 104 ASP A C 1
ATOM 793 O O . ASP A 1 104 ? 14.012 -6.802 17.695 1.00 80.44 104 ASP A O 1
ATOM 797 N N . SER A 1 105 ? 12.116 -7.973 17.666 1.00 65.56 105 SER A N 1
ATOM 798 C CA . SER A 1 105 ? 12.610 -9.064 18.532 1.00 65.56 105 SER A CA 1
ATOM 799 C C . SER A 1 105 ? 13.764 -9.865 17.913 1.00 65.56 105 SER A C 1
ATOM 801 O O . SER A 1 105 ? 13.694 -10.247 16.754 1.00 65.56 105 SER A O 1
ATOM 803 N N . GLU A 1 106 ? 14.804 -10.212 18.684 1.00 47.06 106 GLU A N 1
ATOM 804 C CA . GLU A 1 106 ? 14.957 -11.598 19.183 1.00 47.06 106 GLU A CA 1
ATOM 805 C C . GLU A 1 106 ? 15.082 -11.717 20.724 1.00 47.06 106 GLU A C 1
ATOM 807 O O . GLU A 1 106 ? 15.173 -12.824 21.248 1.00 47.06 106 GLU A O 1
ATOM 812 N N . THR A 1 107 ? 15.124 -10.617 21.492 1.00 42.06 107 THR A N 1
ATOM 813 C CA . THR A 1 107 ? 15.545 -10.680 22.919 1.00 42.06 107 THR A CA 1
ATOM 814 C C . THR A 1 107 ? 14.745 -9.810 23.892 1.00 42.06 107 THR A C 1
ATOM 816 O O . THR A 1 107 ? 15.227 -9.487 24.979 1.00 42.06 107 THR A O 1
ATOM 819 N N . ALA A 1 108 ? 13.522 -9.410 23.544 1.00 45.34 108 ALA A N 1
ATOM 820 C CA . ALA A 1 108 ? 12.705 -8.624 24.462 1.00 45.34 108 ALA A CA 1
ATOM 821 C C . ALA A 1 108 ? 12.201 -9.506 25.619 1.00 45.34 108 ALA A C 1
ATOM 823 O O . ALA A 1 108 ? 11.464 -10.471 25.415 1.00 45.34 108 ALA A O 1
ATOM 824 N N . ALA A 1 109 ? 12.605 -9.180 26.850 1.00 45.59 109 ALA A N 1
ATOM 825 C CA . ALA A 1 109 ? 11.981 -9.745 28.039 1.00 45.59 109 ALA A CA 1
ATOM 826 C C . ALA A 1 109 ? 10.484 -9.393 28.029 1.00 45.59 109 ALA A C 1
ATOM 828 O O . ALA A 1 109 ? 10.122 -8.251 27.757 1.00 45.59 109 ALA A O 1
ATOM 829 N N . SER A 1 110 ? 9.627 -10.373 28.331 1.00 49.66 110 SER A N 1
ATOM 830 C CA . SER A 1 110 ? 8.172 -10.214 28.445 1.00 49.66 110 SER A CA 1
ATOM 831 C C . SER A 1 110 ? 7.820 -9.229 29.567 1.00 49.66 110 SER A C 1
ATOM 833 O O . SER A 1 110 ? 7.535 -9.628 30.698 1.00 49.66 110 SER A O 1
ATOM 835 N N . VAL A 1 111 ? 7.837 -7.936 29.264 1.00 54.41 111 VAL A N 1
ATOM 836 C CA . VAL A 1 111 ? 7.271 -6.892 30.115 1.00 54.41 111 VAL A CA 1
ATOM 837 C C . VAL A 1 111 ? 5.945 -6.476 29.493 1.00 54.41 111 VAL A C 1
ATOM 839 O O . VAL A 1 111 ? 5.871 -6.201 28.296 1.00 54.41 111 VAL A O 1
ATOM 842 N N . ALA A 1 112 ? 4.882 -6.463 30.298 1.00 58.22 112 ALA A N 1
ATOM 843 C CA . ALA A 1 112 ? 3.608 -5.901 29.876 1.00 58.22 112 ALA A CA 1
ATOM 844 C C . ALA A 1 112 ? 3.817 -4.409 29.581 1.00 58.22 112 ALA A C 1
ATOM 846 O O . ALA A 1 112 ? 4.147 -3.643 30.488 1.00 58.22 112 ALA A O 1
ATOM 847 N N . GLY A 1 113 ? 3.686 -4.015 28.315 1.00 61.41 113 GLY A N 1
ATOM 848 C CA . GLY A 1 113 ? 3.912 -2.632 27.911 1.00 61.41 113 GLY A CA 1
ATOM 849 C C . GLY A 1 113 ? 2.828 -1.687 28.435 1.00 61.41 113 GLY A C 1
ATOM 850 O O . GLY A 1 113 ? 1.701 -2.091 28.747 1.00 61.41 113 GLY A O 1
ATOM 851 N N . ALA A 1 114 ? 3.179 -0.4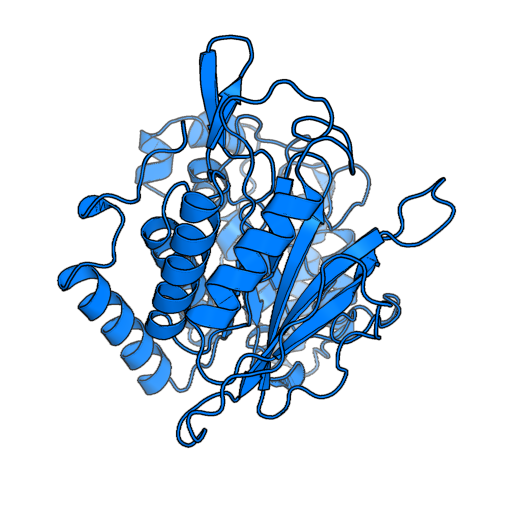09 28.569 1.00 67.00 114 ALA A N 1
ATOM 852 C CA . ALA A 1 114 ? 2.294 0.598 29.140 1.00 67.00 114 ALA A CA 1
ATOM 853 C C . ALA A 1 114 ? 1.019 0.777 28.295 1.00 67.00 114 ALA A C 1
ATOM 855 O O . ALA A 1 114 ? 1.065 0.873 27.066 1.00 67.00 114 ALA A O 1
ATOM 856 N N . ARG A 1 115 ? -0.137 0.831 28.968 1.00 73.38 115 ARG A N 1
ATOM 857 C CA . ARG A 1 115 ? -1.441 1.113 28.351 1.00 73.38 115 ARG A CA 1
ATOM 858 C C . ARG A 1 115 ? -1.780 2.590 28.514 1.00 73.38 115 ARG A C 1
ATOM 860 O O . ARG A 1 115 ? -1.524 3.181 29.563 1.00 73.38 115 ARG A O 1
ATOM 867 N N . VAL A 1 116 ? -2.418 3.162 27.499 1.00 76.69 116 VAL A N 1
ATOM 868 C CA . VAL A 1 116 ? -2.843 4.564 27.489 1.00 76.69 116 VAL A CA 1
ATOM 869 C C . VAL A 1 116 ? -4.361 4.651 27.362 1.00 76.69 116 VAL A C 1
ATOM 871 O O . VAL A 1 116 ? -4.986 3.902 26.608 1.00 76.69 116 VAL A O 1
ATOM 874 N N . ARG A 1 117 ? -4.967 5.553 28.145 1.00 74.94 117 ARG A N 1
ATOM 875 C CA . ARG A 1 117 ? -6.398 5.866 28.043 1.00 74.94 117 ARG A CA 1
ATOM 876 C C . ARG A 1 117 ? -6.683 6.608 26.739 1.00 74.94 117 ARG A C 1
ATOM 878 O O . ARG A 1 117 ? -5.860 7.406 26.298 1.00 74.94 117 ARG A O 1
ATOM 885 N N . ALA A 1 118 ? -7.871 6.405 26.173 1.00 71.38 118 ALA A N 1
ATOM 886 C CA . ALA A 1 118 ? -8.288 7.063 24.933 1.00 71.38 118 ALA A CA 1
ATOM 887 C C . ALA A 1 118 ? -8.216 8.606 24.995 1.00 71.38 118 ALA A C 1
ATOM 889 O O . ALA A 1 118 ? -7.969 9.259 23.984 1.00 71.38 118 ALA A O 1
ATOM 890 N N . ASP A 1 119 ? -8.394 9.187 26.185 1.00 75.38 119 ASP A N 1
ATOM 891 C CA . ASP A 1 119 ? -8.415 10.628 26.452 1.00 75.38 119 ASP A CA 1
ATOM 892 C C . ASP A 1 119 ? -7.059 11.216 26.882 1.00 75.38 119 ASP A C 1
ATOM 894 O O . ASP A 1 119 ? -6.978 12.410 27.173 1.00 75.38 119 ASP A O 1
ATOM 898 N N . ALA A 1 120 ? -5.987 10.418 26.907 1.00 80.88 120 ALA A N 1
ATOM 899 C CA . ALA A 1 120 ? -4.668 10.891 27.316 1.00 80.88 120 ALA A CA 1
ATOM 900 C C . ALA A 1 120 ? -4.166 12.054 26.444 1.00 80.88 120 ALA A C 1
ATOM 902 O O . ALA A 1 120 ? -4.571 12.214 25.288 1.00 80.88 120 ALA A O 1
ATOM 903 N N . ALA A 1 121 ? -3.262 12.864 27.000 1.00 82.19 121 ALA A N 1
ATOM 904 C CA . ALA A 1 121 ? -2.616 13.927 26.242 1.00 82.19 121 ALA A CA 1
ATOM 905 C C . ALA A 1 121 ? -1.772 13.322 25.102 1.00 82.19 121 ALA A C 1
ATOM 907 O O . ALA A 1 121 ? -1.049 12.350 25.340 1.00 82.19 121 ALA A O 1
ATOM 908 N N . PRO A 1 122 ? -1.860 13.867 23.878 1.00 83.69 122 PRO A N 1
ATOM 909 C CA . PRO A 1 122 ? -1.079 13.382 22.753 1.00 83.69 122 PRO A CA 1
ATOM 910 C C . PRO A 1 122 ? 0.413 13.657 22.970 1.00 83.69 122 PRO A C 1
ATOM 912 O O . PRO A 1 122 ? 0.795 14.722 23.458 1.00 83.69 122 PRO A O 1
ATOM 915 N N . VAL A 1 123 ? 1.252 12.713 22.555 1.00 85.44 123 VAL A N 1
ATOM 916 C CA . VAL A 1 123 ? 2.706 12.870 22.472 1.00 85.44 123 VAL A CA 1
ATOM 917 C C . VAL A 1 123 ? 3.148 12.931 21.005 1.00 85.44 123 VAL A C 1
ATOM 919 O O . VAL A 1 123 ? 2.425 12.453 20.124 1.00 85.44 123 VAL A O 1
ATOM 922 N N . PRO A 1 124 ? 4.308 13.537 20.699 1.00 82.56 124 PRO A N 1
ATOM 923 C CA . PRO A 1 124 ? 4.886 13.444 19.364 1.00 82.56 124 PRO A CA 1
ATOM 924 C C . PRO A 1 124 ? 5.113 11.974 18.967 1.00 82.56 124 PRO A C 1
ATOM 926 O O . PRO A 1 124 ? 5.483 11.175 19.832 1.00 82.56 124 PRO A O 1
ATOM 929 N N . PRO A 1 125 ? 4.917 11.600 17.688 1.00 82.50 125 PRO A N 1
ATOM 930 C CA . PRO A 1 125 ? 5.370 10.301 17.202 1.00 82.50 125 PRO A CA 1
ATOM 931 C C . PRO A 1 125 ? 6.890 10.161 17.399 1.00 82.50 125 PRO A C 1
ATOM 933 O O . PRO A 1 125 ? 7.588 11.180 17.367 1.00 82.50 125 PRO A O 1
ATOM 936 N N . PRO A 1 126 ? 7.412 8.933 17.572 1.00 82.31 126 PRO A N 1
ATOM 937 C CA . PRO A 1 126 ? 8.844 8.717 17.736 1.00 82.31 126 PRO A CA 1
ATOM 938 C C . PRO A 1 126 ? 9.611 9.208 16.505 1.00 82.31 126 PRO A C 1
ATOM 940 O O . PRO A 1 126 ? 9.099 9.180 15.386 1.00 82.31 126 PRO A O 1
ATOM 943 N N . ASP A 1 127 ? 10.840 9.656 16.709 1.00 76.38 127 ASP A N 1
ATOM 944 C CA . ASP A 1 127 ? 11.804 9.979 15.655 1.00 76.38 127 ASP A CA 1
ATOM 945 C C . ASP A 1 127 ? 12.918 8.920 15.550 1.00 76.38 127 ASP A C 1
ATOM 947 O O . ASP A 1 127 ? 13.648 8.885 14.557 1.00 76.38 127 ASP A O 1
ATOM 951 N N . ASP A 1 128 ? 13.000 8.007 16.524 1.00 74.75 128 ASP A N 1
ATOM 952 C CA . ASP A 1 128 ? 13.994 6.947 16.646 1.00 74.75 128 ASP A CA 1
ATOM 953 C C . ASP A 1 128 ? 13.363 5.542 16.554 1.00 74.75 128 ASP A C 1
ATOM 955 O O . ASP A 1 128 ? 12.724 5.052 17.480 1.00 74.75 128 ASP A O 1
ATOM 959 N N . LEU A 1 129 ? 13.558 4.850 15.428 1.00 77.50 129 LEU A N 1
ATOM 960 C CA . LEU A 1 129 ? 13.046 3.482 15.221 1.00 77.50 129 LEU A CA 1
ATOM 961 C C . LEU A 1 129 ? 14.143 2.446 14.934 1.00 77.50 129 LEU A C 1
ATOM 963 O O . LEU A 1 129 ? 13.858 1.364 14.440 1.00 77.50 129 LEU A O 1
ATOM 967 N N . ASP A 1 130 ? 15.411 2.736 15.239 1.00 72.62 130 ASP A N 1
ATOM 968 C CA . ASP A 1 130 ? 16.542 1.873 14.840 1.00 72.62 130 ASP A CA 1
ATOM 969 C C . ASP A 1 130 ? 16.432 0.407 15.312 1.00 72.62 130 ASP A C 1
ATOM 971 O O . ASP A 1 130 ? 17.043 -0.475 14.709 1.00 72.62 130 ASP A O 1
ATOM 975 N N . ARG A 1 131 ? 15.707 0.142 16.406 1.00 81.62 131 ARG A N 1
ATOM 976 C CA . ARG A 1 131 ? 15.489 -1.207 16.967 1.00 81.62 131 ARG A CA 1
ATOM 977 C C . ARG A 1 131 ? 14.031 -1.500 17.303 1.00 81.62 131 ARG A C 1
ATOM 979 O O . ARG A 1 131 ? 13.746 -2.560 17.852 1.00 81.62 131 ARG A O 1
ATOM 986 N N . ASP A 1 132 ? 13.142 -0.568 16.990 1.00 88.38 132 ASP A N 1
ATOM 987 C CA . ASP A 1 132 ? 11.744 -0.639 17.376 1.00 88.38 132 ASP A CA 1
ATOM 988 C C . ASP A 1 132 ? 10.866 -0.563 16.137 1.00 88.38 132 ASP A C 1
ATOM 990 O O . ASP A 1 132 ? 11.169 0.103 15.149 1.00 88.38 132 ASP A O 1
ATOM 994 N N . ARG A 1 133 ? 9.734 -1.239 16.218 1.00 91.06 133 ARG A N 1
ATOM 995 C CA . ARG A 1 133 ? 8.681 -1.217 15.220 1.00 91.06 133 ARG A CA 1
ATOM 996 C C . ARG A 1 133 ? 7.608 -0.245 15.670 1.00 91.06 133 ARG A C 1
ATOM 998 O O . ARG A 1 133 ? 7.378 -0.053 16.866 1.00 91.06 133 ARG A O 1
ATOM 1005 N N . TRP A 1 134 ? 6.962 0.377 14.695 1.00 92.50 134 TRP A N 1
ATOM 1006 C CA . TRP A 1 134 ? 5.960 1.401 14.932 1.00 92.50 134 TRP A CA 1
ATOM 1007 C C . TRP A 1 134 ? 4.789 1.241 13.983 1.00 92.50 134 TRP A C 1
ATOM 1009 O O . TRP A 1 134 ? 4.977 1.219 12.766 1.00 92.50 134 TRP A O 1
ATOM 1019 N N . LEU A 1 135 ? 3.590 1.172 14.550 1.00 94.06 135 LEU A N 1
ATOM 1020 C CA . LEU A 1 135 ? 2.334 1.140 13.809 1.00 94.06 135 LEU A CA 1
ATOM 1021 C C . LEU A 1 135 ? 1.397 2.225 14.352 1.00 94.06 135 LEU A C 1
ATOM 1023 O O . LEU A 1 135 ? 1.479 2.579 15.531 1.00 94.06 135 LEU A O 1
ATOM 1027 N N . THR A 1 136 ? 0.491 2.740 13.520 1.00 94.25 136 THR A N 1
ATOM 1028 C CA . THR A 1 136 ? -0.529 3.705 13.969 1.00 94.25 136 THR A CA 1
ATOM 1029 C C . THR A 1 136 ? -1.936 3.265 13.600 1.00 94.25 136 THR A C 1
ATOM 1031 O O . THR A 1 136 ? -2.170 2.845 12.472 1.00 94.25 136 THR A O 1
ATOM 1034 N N . VAL A 1 137 ? -2.876 3.424 14.530 1.00 94.94 137 VAL A N 1
ATOM 1035 C CA . VAL A 1 137 ? -4.316 3.226 14.337 1.00 94.94 137 VAL A CA 1
ATOM 1036 C C . VAL A 1 137 ? -4.992 4.597 14.316 1.00 94.94 137 VAL A C 1
ATOM 1038 O O . VAL A 1 137 ? -5.004 5.305 15.328 1.00 94.94 137 VAL A O 1
ATOM 1041 N N . THR A 1 138 ? -5.544 4.979 13.168 1.00 92.44 138 THR A N 1
ATOM 1042 C CA . THR A 1 138 ? -6.062 6.324 12.891 1.00 92.44 138 THR A CA 1
ATOM 1043 C C . THR A 1 138 ? -7.562 6.269 12.570 1.00 92.44 138 THR A C 1
ATOM 1045 O O . THR A 1 138 ? -7.961 5.562 11.648 1.00 92.44 138 THR A O 1
ATOM 1048 N N . PRO A 1 139 ? -8.425 7.005 13.292 1.00 90.62 139 PRO A N 1
ATOM 1049 C CA . PRO A 1 139 ? -9.833 7.167 12.936 1.00 90.62 139 PRO A CA 1
ATOM 1050 C C . PRO A 1 139 ? -9.979 8.204 11.806 1.00 90.62 139 PRO A C 1
ATOM 1052 O O . PRO A 1 139 ? -10.197 9.390 12.053 1.00 90.62 139 PRO A O 1
ATOM 1055 N N . ASP A 1 140 ? -9.832 7.762 10.561 1.00 88.81 140 ASP A N 1
ATOM 1056 C CA . ASP A 1 140 ? -9.956 8.606 9.372 1.00 88.81 140 ASP A CA 1
ATOM 1057 C C . ASP A 1 140 ? -11.414 8.740 8.885 1.00 88.81 140 ASP A C 1
ATOM 1059 O O . ASP A 1 140 ? -12.320 8.058 9.377 1.00 88.81 140 ASP A O 1
ATOM 1063 N N . PRO A 1 141 ? -11.715 9.664 7.952 1.00 87.75 141 PRO A N 1
ATOM 1064 C CA . PRO A 1 141 ? -13.056 9.787 7.385 1.00 87.75 141 PRO A CA 1
ATOM 1065 C C . PRO A 1 141 ? -13.587 8.450 6.847 1.00 87.75 141 PRO A C 1
ATOM 1067 O O . PRO A 1 141 ? -12.953 7.812 6.013 1.00 87.75 141 PRO A O 1
ATOM 1070 N N . GLY A 1 142 ? -14.738 8.004 7.358 1.00 89.31 142 GLY A N 1
ATOM 1071 C CA . GLY A 1 142 ? -15.390 6.748 6.959 1.00 89.31 142 GLY A CA 1
ATOM 1072 C C . GLY A 1 142 ? -14.755 5.428 7.441 1.00 89.31 142 GLY A C 1
ATOM 1073 O O . GLY A 1 142 ? -15.437 4.398 7.416 1.00 89.31 142 GLY A O 1
ATOM 1074 N N . VAL A 1 143 ? -13.501 5.428 7.911 1.00 93.31 143 VAL A N 1
ATOM 1075 C CA . VAL A 1 143 ? -12.745 4.204 8.249 1.00 93.31 143 VAL A CA 1
ATOM 1076 C C . VAL A 1 143 ? -11.846 4.365 9.481 1.00 93.31 143 VAL A C 1
ATOM 1078 O O . VAL A 1 143 ? -11.515 5.462 9.911 1.00 93.31 143 VAL A O 1
ATOM 1081 N N . VAL A 1 144 ? -11.410 3.248 10.051 1.00 94.25 144 VAL A N 1
ATOM 1082 C CA . VAL A 1 144 ? -10.220 3.162 10.900 1.00 94.25 144 VAL A CA 1
ATOM 1083 C C . VAL A 1 144 ? -9.088 2.632 10.027 1.00 94.25 144 VAL A C 1
ATOM 1085 O O . VAL A 1 144 ? -9.134 1.487 9.577 1.00 94.25 144 VAL A O 1
ATOM 1088 N N . GLU A 1 145 ? -8.095 3.473 9.766 1.00 94.62 145 GLU A N 1
ATOM 1089 C CA . GLU A 1 145 ? -6.887 3.127 9.023 1.00 94.62 145 GLU A CA 1
ATOM 1090 C C . GLU A 1 145 ? -5.812 2.613 9.977 1.00 94.62 145 GLU A C 1
ATOM 1092 O O . GLU A 1 145 ? -5.591 3.162 11.058 1.00 94.62 145 GLU A O 1
ATOM 1097 N N . ILE A 1 146 ? -5.119 1.555 9.573 1.00 95.50 146 ILE A N 1
ATOM 1098 C CA . ILE A 1 146 ? -4.007 0.986 10.321 1.00 95.50 146 ILE A CA 1
ATOM 1099 C C . ILE A 1 146 ? -2.780 1.060 9.436 1.00 95.50 146 ILE A C 1
ATOM 1101 O O . ILE A 1 146 ? -2.686 0.377 8.429 1.00 95.50 146 ILE A O 1
ATOM 1105 N N . ASN A 1 147 ? -1.815 1.874 9.836 1.00 94.50 147 ASN A N 1
ATOM 1106 C CA . ASN A 1 147 ? -0.532 1.947 9.164 1.00 94.50 147 ASN A CA 1
ATOM 1107 C C . ASN A 1 147 ? 0.388 0.918 9.808 1.00 94.50 147 ASN A C 1
ATOM 1109 O O . ASN A 1 147 ? 0.859 1.114 10.931 1.00 94.50 147 ASN A O 1
ATOM 1113 N N . MET A 1 148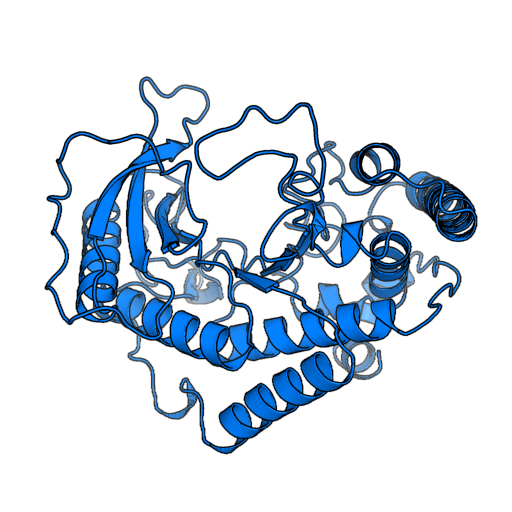 ? 0.567 -0.198 9.111 1.00 95.81 148 MET A N 1
ATOM 1114 C CA . MET A 1 148 ? 1.340 -1.348 9.564 1.00 95.81 148 MET A CA 1
ATOM 1115 C C . MET A 1 148 ? 2.829 -1.006 9.686 1.00 95.81 148 MET A C 1
ATOM 1117 O O . MET A 1 148 ? 3.364 -0.235 8.886 1.00 95.81 148 MET A O 1
ATOM 1121 N N . ALA A 1 149 ? 3.512 -1.591 10.676 1.00 94.38 149 ALA A N 1
ATOM 1122 C CA . ALA A 1 149 ? 4.958 -1.423 10.779 1.00 94.38 149 ALA A CA 1
ATOM 1123 C C . ALA A 1 149 ? 5.638 -2.194 9.638 1.00 94.38 149 ALA A C 1
ATOM 1125 O O . ALA A 1 149 ? 5.298 -3.359 9.439 1.00 94.38 149 ALA A O 1
ATOM 1126 N N . PRO A 1 150 ? 6.610 -1.605 8.918 1.00 94.25 150 PRO A N 1
ATOM 1127 C CA . PRO A 1 150 ? 7.275 -2.287 7.818 1.00 94.25 150 PRO A CA 1
ATOM 1128 C C . PRO A 1 150 ? 7.878 -3.633 8.237 1.00 94.25 150 PRO A C 1
ATOM 1130 O O . PRO A 1 150 ? 8.503 -3.755 9.294 1.00 94.25 150 PRO A O 1
ATOM 1133 N N . SER A 1 151 ? 7.721 -4.629 7.375 1.00 95.69 151 SER A N 1
ATOM 1134 C CA . SER A 1 151 ? 8.185 -6.001 7.551 1.00 95.69 151 SER A CA 1
ATOM 1135 C C . SER A 1 151 ? 9.288 -6.336 6.566 1.00 95.69 151 SER A C 1
ATOM 1137 O O . SER A 1 151 ? 9.196 -6.049 5.370 1.00 95.69 151 SER A O 1
ATOM 1139 N N . ARG A 1 152 ? 10.339 -6.987 7.070 1.00 94.81 152 ARG A N 1
ATOM 1140 C CA . ARG A 1 152 ? 11.457 -7.458 6.246 1.00 94.81 152 ARG A CA 1
ATOM 1141 C C . ARG A 1 152 ? 11.090 -8.693 5.429 1.00 94.81 152 ARG A C 1
ATOM 1143 O O . ARG A 1 152 ? 11.584 -8.846 4.314 1.00 94.81 152 ARG A O 1
ATOM 1150 N N . THR A 1 153 ? 10.279 -9.579 6.000 1.00 96.75 153 THR A N 1
ATOM 1151 C CA . THR A 1 153 ? 9.923 -10.888 5.441 1.00 96.75 153 THR A CA 1
ATOM 1152 C C . THR A 1 153 ? 8.421 -10.964 5.167 1.00 96.75 153 THR A C 1
ATOM 1154 O O . THR A 1 153 ? 7.625 -10.267 5.796 1.00 96.75 153 THR A O 1
ATOM 1157 N N . ALA A 1 154 ? 8.027 -11.796 4.205 1.00 97.31 154 ALA A N 1
ATOM 1158 C CA . ALA A 1 154 ? 6.628 -12.048 3.878 1.00 97.31 154 ALA A CA 1
ATOM 1159 C C . ALA A 1 154 ? 5.924 -12.787 5.018 1.00 97.31 154 ALA A C 1
ATOM 1161 O O . ALA A 1 154 ? 4.750 -12.530 5.268 1.00 97.31 154 ALA A O 1
ATOM 1162 N N . VAL A 1 155 ? 6.647 -13.673 5.712 1.00 96.75 155 VAL A N 1
ATOM 1163 C CA . VAL A 1 155 ? 6.138 -14.380 6.896 1.00 96.75 155 VAL A CA 1
ATOM 1164 C C . VAL A 1 155 ? 5.732 -13.386 7.987 1.00 96.75 155 VAL A C 1
ATOM 1166 O O . VAL A 1 155 ? 4.577 -13.373 8.395 1.00 96.75 155 VAL A O 1
ATOM 1169 N N . ASP A 1 156 ? 6.640 -12.493 8.383 1.00 95.50 156 ASP A N 1
ATOM 1170 C CA . ASP A 1 156 ? 6.374 -11.485 9.417 1.00 95.50 156 ASP A CA 1
ATOM 1171 C C . ASP A 1 156 ? 5.265 -10.503 8.996 1.00 95.50 156 ASP A C 1
ATOM 1173 O O . ASP A 1 156 ? 4.397 -10.148 9.792 1.00 95.50 156 ASP A O 1
ATOM 1177 N N . PHE A 1 157 ? 5.235 -10.110 7.719 1.00 97.19 157 PHE A N 1
ATOM 1178 C CA . PHE A 1 157 ? 4.155 -9.281 7.183 1.00 97.19 157 PHE A CA 1
ATOM 1179 C C . PHE A 1 157 ? 2.784 -9.969 7.291 1.00 97.19 157 PHE A C 1
ATOM 1181 O O . PHE A 1 157 ? 1.799 -9.338 7.680 1.00 97.19 157 PHE A O 1
ATOM 1188 N N . ALA A 1 158 ? 2.708 -11.262 6.964 1.00 97.12 158 ALA A N 1
ATOM 1189 C CA . ALA A 1 158 ? 1.470 -12.032 7.030 1.00 97.12 158 ALA A CA 1
ATOM 1190 C C . ALA A 1 158 ? 0.996 -12.252 8.476 1.00 97.12 158 ALA A C 1
ATOM 1192 O O . ALA A 1 158 ? -0.198 -12.117 8.750 1.00 97.12 158 ALA A O 1
ATOM 1193 N N . GLU A 1 159 ? 1.919 -12.523 9.403 1.00 95.19 159 GLU A N 1
ATOM 1194 C CA . GLU A 1 159 ? 1.625 -12.615 10.838 1.00 95.19 159 GLU A CA 1
ATOM 1195 C C . GLU A 1 159 ? 1.062 -11.291 11.369 1.00 95.19 159 GLU A C 1
ATOM 1197 O O . GLU A 1 159 ? 0.011 -11.266 12.016 1.00 95.19 159 GLU A O 1
ATOM 1202 N N . GLN A 1 160 ? 1.696 -10.164 11.029 1.00 95.94 160 GLN A N 1
ATOM 1203 C CA . GLN A 1 160 ? 1.202 -8.848 11.423 1.00 95.94 160 GLN A CA 1
ATOM 1204 C C . GLN A 1 160 ? -0.172 -8.540 10.806 1.00 95.94 160 GLN A C 1
ATOM 1206 O O . GLN A 1 160 ? -1.055 -8.041 11.507 1.00 95.94 160 GLN A O 1
ATOM 1211 N N . ALA A 1 161 ? -0.395 -8.870 9.529 1.00 96.31 161 ALA A N 1
ATOM 1212 C CA . ALA A 1 161 ? -1.698 -8.710 8.884 1.00 96.31 161 ALA A CA 1
ATOM 1213 C C . ALA A 1 161 ? -2.789 -9.519 9.610 1.00 96.31 161 ALA A C 1
ATOM 1215 O O . ALA A 1 161 ? -3.882 -9.011 9.862 1.00 96.31 161 ALA A O 1
ATOM 1216 N N . GLN A 1 162 ? -2.498 -10.756 10.019 1.00 95.81 162 GLN A N 1
ATOM 1217 C CA . GLN A 1 162 ? -3.442 -11.583 10.773 1.00 95.81 162 GLN A CA 1
ATOM 1218 C C . GLN A 1 162 ? -3.794 -10.968 12.135 1.00 95.81 162 GLN A C 1
ATOM 1220 O O . GLN A 1 162 ? -4.974 -10.934 12.503 1.00 95.81 162 GLN A O 1
ATOM 1225 N N . LEU A 1 163 ? -2.806 -10.433 12.862 1.00 95.56 163 LEU A N 1
ATOM 1226 C CA . LEU A 1 163 ? -3.038 -9.715 14.120 1.00 95.56 163 LEU A CA 1
ATOM 1227 C C . LEU A 1 163 ? -3.947 -8.497 13.914 1.00 95.56 163 LEU A C 1
ATOM 1229 O O . LEU A 1 163 ? -4.901 -8.302 14.668 1.00 95.56 163 LEU A O 1
ATOM 1233 N N . VAL A 1 164 ? -3.696 -7.721 12.859 1.00 96.75 164 VAL A N 1
ATOM 1234 C CA . VAL A 1 164 ? -4.484 -6.536 12.496 1.00 96.75 164 VAL A CA 1
ATOM 1235 C C . VAL A 1 164 ? -5.943 -6.889 12.197 1.00 96.75 164 VAL A C 1
ATOM 1237 O O . VAL A 1 164 ? -6.848 -6.291 12.786 1.00 96.75 164 VAL A O 1
ATOM 1240 N N . TRP A 1 165 ? -6.199 -7.894 11.356 1.00 96.56 165 TRP A N 1
ATOM 1241 C CA . TRP A 1 165 ? -7.570 -8.324 11.047 1.00 96.56 165 TRP A CA 1
ATOM 1242 C C . TRP A 1 165 ? -8.290 -8.907 12.267 1.00 96.56 165 TRP A C 1
ATOM 1244 O O . TRP A 1 165 ? -9.486 -8.668 12.461 1.00 96.56 165 TRP A O 1
ATOM 1254 N N . THR A 1 166 ? -7.576 -9.647 13.117 1.00 95.69 166 THR A N 1
ATOM 1255 C CA . THR A 1 166 ? -8.141 -10.216 14.349 1.00 95.69 166 THR A CA 1
ATOM 1256 C C . THR A 1 166 ? -8.542 -9.109 15.327 1.00 95.69 166 THR A C 1
ATOM 1258 O O . THR A 1 166 ? -9.651 -9.122 15.864 1.00 95.69 166 THR A O 1
ATOM 1261 N N . ALA A 1 167 ? -7.687 -8.102 15.517 1.00 96.00 167 ALA A N 1
ATOM 1262 C CA . ALA A 1 167 ? -7.978 -6.957 16.376 1.00 96.00 167 ALA A CA 1
ATOM 1263 C C . ALA A 1 167 ? -9.158 -6.120 15.851 1.00 96.00 167 ALA A C 1
ATOM 1265 O O . ALA A 1 167 ? -10.040 -5.740 16.626 1.00 96.00 167 ALA A O 1
ATOM 1266 N N . ALA A 1 168 ? -9.211 -5.871 14.537 1.00 96.19 168 ALA A N 1
ATOM 1267 C CA . ALA A 1 168 ? -10.303 -5.148 13.889 1.00 96.19 168 ALA A CA 1
ATOM 1268 C C . ALA A 1 168 ? -11.649 -5.878 14.030 1.00 96.19 168 ALA A C 1
ATOM 1270 O O . ALA A 1 168 ? -12.627 -5.284 14.491 1.00 96.19 168 ALA A O 1
ATOM 1271 N N . SER A 1 169 ? -11.695 -7.173 13.703 1.00 95.25 169 SER A N 1
ATOM 1272 C CA . SER A 1 169 ? -12.917 -7.987 13.806 1.00 95.25 169 SER A CA 1
ATOM 1273 C C . SER A 1 169 ? -13.416 -8.121 15.246 1.00 95.25 169 SER A C 1
ATOM 1275 O O . SER A 1 169 ? -14.607 -7.926 15.495 1.00 95.25 169 SER A O 1
ATOM 1277 N N . THR A 1 170 ? -12.517 -8.343 16.211 1.00 95.12 170 THR A N 1
ATOM 1278 C CA . THR A 1 170 ? -12.859 -8.382 17.648 1.00 95.12 170 THR A CA 1
ATOM 1279 C C . THR A 1 170 ? -13.427 -7.043 18.132 1.00 95.12 170 THR A C 1
ATOM 1281 O O . THR A 1 170 ? -14.333 -7.010 18.963 1.00 95.12 170 THR A O 1
ATOM 1284 N N . SER A 1 171 ? -12.977 -5.937 17.533 1.00 95.38 171 SER A N 1
ATOM 1285 C CA . SER A 1 171 ? -13.484 -4.582 17.792 1.00 95.38 171 SER A CA 1
ATOM 1286 C C . SER A 1 171 ? -14.763 -4.241 17.013 1.00 95.38 171 SER A C 1
ATOM 1288 O O . SER A 1 171 ? -15.194 -3.086 16.993 1.00 95.38 171 SER A O 1
ATOM 1290 N N . GLY A 1 172 ? -15.384 -5.220 16.347 1.00 94.56 172 GLY A N 1
ATOM 1291 C CA . GLY A 1 172 ? -16.614 -5.060 15.568 1.00 94.56 172 GLY A CA 1
ATOM 1292 C C . GLY A 1 172 ? -16.448 -4.302 14.249 1.00 94.56 172 GLY A C 1
ATOM 1293 O O . GLY A 1 172 ? -17.442 -3.821 13.705 1.00 94.56 172 GLY A O 1
ATOM 1294 N N . LEU A 1 173 ? -15.222 -4.191 13.737 1.00 95.31 173 LEU A N 1
ATOM 1295 C CA . LEU A 1 173 ? -14.924 -3.610 12.430 1.00 95.31 173 LEU A CA 1
ATOM 1296 C C . LEU A 1 173 ? -14.796 -4.701 11.355 1.00 95.31 173 LEU A C 1
ATOM 1298 O O . LEU A 1 173 ? -14.676 -5.892 11.652 1.00 95.31 173 LEU A O 1
ATOM 1302 N N . SER A 1 174 ? -14.847 -4.297 10.090 1.00 94.50 174 SER A N 1
ATOM 1303 C CA . SER A 1 174 ? -14.722 -5.173 8.925 1.00 94.50 174 SER A CA 1
ATOM 1304 C C . SER A 1 174 ? -13.947 -4.488 7.801 1.00 94.50 174 SER A C 1
ATOM 1306 O O . SER A 1 174 ? -14.028 -3.273 7.638 1.00 94.50 174 SER A O 1
ATOM 1308 N N . ALA A 1 175 ? -13.224 -5.274 7.002 1.00 93.88 175 ALA A N 1
ATOM 1309 C CA . ALA A 1 175 ? -12.590 -4.816 5.762 1.00 93.88 175 ALA A CA 1
ATOM 1310 C C . ALA A 1 175 ? -13.604 -4.594 4.618 1.00 93.88 175 ALA A C 1
ATOM 1312 O O . ALA A 1 175 ? -13.241 -4.109 3.551 1.00 93.88 175 ALA A O 1
ATOM 1313 N N . THR A 1 176 ? -14.875 -4.941 4.840 1.00 91.88 176 THR A N 1
ATOM 1314 C CA . THR A 1 176 ? -15.966 -4.803 3.869 1.00 91.88 176 THR A CA 1
ATOM 1315 C C . THR A 1 176 ? -17.137 -4.030 4.464 1.00 91.88 176 THR A C 1
ATOM 1317 O O . THR A 1 176 ? -17.269 -3.904 5.686 1.00 91.88 176 THR A O 1
ATOM 1320 N N . ARG A 1 177 ? -18.011 -3.519 3.598 1.00 90.62 177 ARG A N 1
ATOM 1321 C CA . ARG A 1 177 ? -19.246 -2.834 3.981 1.00 90.62 177 ARG A CA 1
ATOM 1322 C C . ARG A 1 177 ? -20.399 -3.172 3.061 1.00 90.62 177 ARG A C 1
ATOM 1324 O O . ARG A 1 177 ? -20.191 -3.512 1.900 1.00 90.62 177 ARG A O 1
ATOM 1331 N N . TYR A 1 178 ? -21.610 -2.963 3.561 1.00 88.19 178 TYR A N 1
ATOM 1332 C CA . TYR A 1 178 ? -22.795 -2.942 2.720 1.00 88.19 178 TYR A CA 1
ATOM 1333 C C . TYR A 1 178 ? -23.111 -1.514 2.300 1.00 88.19 178 TYR A C 1
ATOM 1335 O O . TYR A 1 178 ? -23.106 -0.578 3.104 1.00 88.19 178 TYR A O 1
ATOM 1343 N N . ARG A 1 179 ? -23.394 -1.345 1.016 1.00 83.75 179 ARG A N 1
ATOM 1344 C CA . ARG A 1 179 ? -23.946 -0.110 0.473 1.00 83.75 179 ARG A CA 1
ATOM 1345 C C . ARG A 1 179 ? -25.440 -0.030 0.746 1.00 83.75 179 ARG A C 1
ATOM 1347 O O . ARG A 1 179 ? -26.087 -1.022 1.071 1.00 83.75 179 ARG A O 1
ATOM 1354 N N . PHE A 1 180 ? -26.012 1.157 0.553 1.00 82.38 180 PHE A N 1
ATOM 1355 C CA . PHE A 1 180 ? -27.448 1.377 0.747 1.00 82.38 180 PHE A CA 1
ATOM 1356 C C . PHE A 1 180 ? -28.324 0.469 -0.136 1.00 82.38 180 PHE A C 1
ATOM 1358 O O . PHE A 1 180 ? -29.428 0.102 0.254 1.00 82.38 180 PHE A O 1
ATOM 1365 N N . ASN A 1 181 ? -27.831 0.082 -1.315 1.00 86.94 181 ASN A N 1
ATOM 1366 C CA . ASN A 1 181 ? -28.510 -0.844 -2.224 1.00 86.94 181 ASN A CA 1
ATOM 1367 C C . ASN A 1 181 ? -28.308 -2.332 -1.866 1.00 86.94 181 ASN A C 1
ATOM 1369 O O . ASN A 1 181 ? -28.863 -3.188 -2.549 1.00 86.94 181 ASN A O 1
ATOM 1373 N N . GLY A 1 182 ? -27.553 -2.639 -0.808 1.00 85.44 182 GLY A N 1
ATOM 1374 C CA . GLY A 1 182 ? -27.256 -3.999 -0.357 1.00 85.44 182 GLY A CA 1
ATOM 1375 C C . GLY A 1 182 ? -26.000 -4.621 -0.968 1.00 85.44 182 GLY A C 1
ATOM 1376 O O . GLY A 1 182 ? -25.629 -5.717 -0.552 1.00 85.44 182 GLY A O 1
ATOM 1377 N N . ASP A 1 183 ? -25.326 -3.941 -1.899 1.00 86.69 183 ASP A N 1
ATOM 1378 C CA . ASP A 1 183 ? -24.098 -4.459 -2.502 1.00 86.69 183 ASP A CA 1
ATOM 1379 C C . ASP A 1 183 ? -22.958 -4.492 -1.481 1.00 86.69 183 ASP A C 1
ATOM 1381 O O . ASP A 1 183 ? -22.783 -3.562 -0.684 1.00 86.69 183 ASP A O 1
ATOM 1385 N N . LEU A 1 184 ? -22.167 -5.563 -1.531 1.00 87.94 184 LEU A N 1
ATOM 1386 C CA . LEU A 1 184 ? -20.930 -5.677 -0.772 1.00 87.94 184 LEU A CA 1
ATOM 1387 C C . LEU A 1 184 ? -19.835 -4.870 -1.476 1.00 87.94 184 LEU A C 1
ATOM 1389 O O . LEU A 1 184 ? -19.600 -5.041 -2.670 1.00 87.94 184 LEU A O 1
ATOM 1393 N N . ALA A 1 185 ? -19.157 -4.016 -0.722 1.00 88.25 185 ALA A N 1
ATOM 1394 C CA . ALA A 1 185 ? -18.005 -3.254 -1.175 1.00 88.25 185 ALA A CA 1
ATOM 1395 C C . ALA A 1 185 ? -16.851 -3.397 -0.178 1.00 88.25 185 ALA A C 1
ATOM 1397 O O . ALA A 1 185 ? -17.037 -3.834 0.962 1.00 88.25 185 ALA A O 1
ATOM 1398 N N . ASP A 1 186 ? -15.659 -2.990 -0.602 1.00 89.06 186 ASP A N 1
ATOM 1399 C CA . ASP A 1 186 ? -14.551 -2.752 0.317 1.00 89.06 186 ASP A CA 1
ATOM 1400 C C . ASP A 1 186 ? -14.899 -1.656 1.349 1.00 89.06 186 ASP A C 1
ATOM 1402 O O . ASP A 1 186 ? -15.888 -0.928 1.219 1.00 89.06 186 ASP A O 1
ATOM 1406 N N . SER A 1 187 ? -14.110 -1.546 2.418 1.00 89.44 187 SER A N 1
ATOM 1407 C CA . SER A 1 187 ? -14.343 -0.580 3.502 1.00 89.44 187 SER A CA 1
ATOM 1408 C C . SER A 1 187 ? -14.360 0.889 3.043 1.00 89.44 187 SER A C 1
ATOM 1410 O O . SER A 1 187 ? -14.903 1.736 3.758 1.00 89.44 187 SER A O 1
ATOM 1412 N N . GLY A 1 188 ? -13.842 1.188 1.847 1.00 76.75 188 GLY A N 1
ATOM 1413 C CA . GLY A 1 188 ? -13.809 2.513 1.230 1.00 76.75 188 GLY A CA 1
ATOM 1414 C C . GLY A 1 188 ? -12.473 3.246 1.360 1.00 76.75 188 GLY A C 1
ATOM 1415 O O . GLY A 1 188 ? -12.282 4.261 0.693 1.00 76.75 188 GLY A O 1
ATOM 1416 N N . GLY A 1 189 ? -11.540 2.749 2.178 1.00 69.62 189 GLY A N 1
ATOM 1417 C CA . GLY A 1 189 ? -10.154 3.216 2.191 1.00 69.62 189 GLY A CA 1
ATOM 1418 C C . GLY A 1 189 ? -9.269 2.380 1.259 1.00 69.62 189 GLY A C 1
ATOM 1419 O O . GLY A 1 189 ? -9.580 1.231 0.955 1.00 69.62 189 GLY A O 1
ATOM 1420 N N . GLY A 1 190 ? -8.170 2.951 0.761 1.00 70.31 190 GLY A N 1
ATOM 1421 C CA . GLY A 1 190 ? -7.264 2.239 -0.152 1.00 70.31 190 GLY A CA 1
ATOM 1422 C C . GLY A 1 190 ? -6.443 1.166 0.570 1.00 70.31 190 GLY A C 1
ATOM 1423 O O . GLY A 1 190 ? -5.885 1.444 1.623 1.00 70.31 190 GLY A O 1
ATOM 1424 N N . GLY A 1 191 ? -6.316 -0.033 -0.007 1.00 79.38 191 GLY A N 1
ATOM 1425 C CA . GLY A 1 191 ? -5.489 -1.134 0.511 1.00 79.38 191 GLY A CA 1
ATOM 1426 C C . GLY A 1 191 ? -4.018 -0.992 0.145 1.00 79.38 191 GLY A C 1
ATOM 1427 O O . GLY A 1 191 ? -3.431 -1.912 -0.419 1.00 79.38 191 GLY A O 1
ATOM 1428 N N . GLN A 1 192 ? -3.460 0.192 0.380 1.00 91.81 192 GLN A N 1
ATOM 1429 C CA . GLN A 1 192 ? -2.178 0.593 -0.186 1.00 91.81 192 GLN A CA 1
ATOM 1430 C C . GLN A 1 192 ? -1.051 -0.304 0.323 1.00 91.81 192 GLN A C 1
ATOM 1432 O O . GLN A 1 192 ? -0.990 -0.620 1.513 1.00 91.81 192 GLN A O 1
ATOM 1437 N N . ILE A 1 193 ? -0.133 -0.663 -0.573 1.00 95.50 193 ILE A N 1
ATOM 1438 C CA . ILE A 1 193 ? 1.071 -1.432 -0.247 1.00 95.50 193 ILE A CA 1
ATOM 1439 C C . ILE A 1 193 ? 2.276 -0.527 -0.424 1.00 95.50 193 ILE A C 1
ATOM 1441 O O . ILE A 1 193 ? 2.447 0.098 -1.468 1.00 95.50 193 ILE A O 1
ATOM 1445 N N . THR A 1 194 ? 3.139 -0.474 0.581 1.00 96.88 194 THR A N 1
ATOM 1446 C CA . THR A 1 194 ? 4.367 0.314 0.535 1.00 96.88 194 THR A CA 1
ATOM 1447 C C . THR A 1 194 ? 5.571 -0.599 0.392 1.00 96.88 194 THR A C 1
ATOM 1449 O O . THR A 1 194 ? 5.641 -1.662 1.006 1.00 96.88 194 THR A O 1
ATOM 1452 N N . LEU A 1 195 ? 6.528 -0.198 -0.439 1.00 98.12 195 LEU A N 1
ATOM 1453 C CA . LEU A 1 195 ? 7.774 -0.920 -0.673 1.00 98.12 195 LEU A CA 1
ATOM 1454 C C . LEU A 1 195 ? 8.952 0.010 -0.401 1.00 98.12 195 LEU A C 1
ATOM 1456 O O . LEU A 1 195 ? 8.938 1.182 -0.782 1.00 98.12 195 LEU A O 1
ATOM 1460 N N . GLY A 1 196 ? 9.993 -0.512 0.237 1.00 96.81 196 GLY A N 1
ATOM 1461 C CA . GLY A 1 196 ? 11.171 0.272 0.590 1.00 96.81 196 GLY A CA 1
ATOM 1462 C C . GLY A 1 196 ? 12.289 -0.574 1.185 1.00 96.81 196 GLY A C 1
ATOM 1463 O O . GLY A 1 196 ? 12.421 -1.763 0.892 1.00 96.81 196 GLY A O 1
ATOM 1464 N N . GLY A 1 197 ? 13.117 0.055 2.014 1.00 94.06 197 GLY A N 1
ATOM 1465 C CA . GLY A 1 197 ? 14.174 -0.604 2.784 1.00 94.06 197 GLY A CA 1
ATOM 1466 C C . GLY A 1 197 ? 14.061 -0.275 4.270 1.00 94.06 197 GLY A C 1
ATOM 1467 O O . GLY A 1 197 ? 13.284 0.598 4.651 1.00 94.06 197 GLY A O 1
ATOM 1468 N N . SER A 1 198 ? 14.882 -0.926 5.097 1.00 90.62 198 SER A N 1
ATOM 1469 C CA . SER A 1 198 ? 14.991 -0.642 6.541 1.00 90.62 198 SER A CA 1
ATOM 1470 C C . SER A 1 198 ? 15.365 0.814 6.829 1.00 90.62 198 SER A C 1
ATOM 1472 O O . SER A 1 198 ? 14.996 1.384 7.851 1.00 90.62 198 SER A O 1
ATOM 1474 N N . ARG A 1 199 ? 16.117 1.426 5.912 1.00 90.31 199 ARG A N 1
ATOM 1475 C CA . ARG A 1 199 ? 16.476 2.848 5.895 1.00 90.31 199 ARG A CA 1
ATOM 1476 C C . ARG A 1 199 ? 16.311 3.426 4.490 1.00 90.31 199 ARG A C 1
ATOM 1478 O O . ARG A 1 199 ? 16.474 2.679 3.519 1.00 90.31 199 ARG A O 1
ATOM 1485 N N . PRO A 1 200 ? 16.147 4.754 4.338 1.00 92.25 200 PRO A N 1
ATOM 1486 C CA . PRO A 1 200 ? 15.928 5.369 3.027 1.00 92.25 200 PRO A CA 1
ATOM 1487 C C . PRO A 1 200 ? 16.966 4.982 1.966 1.00 92.25 200 PRO A C 1
ATOM 1489 O O . PRO A 1 200 ? 16.616 4.605 0.853 1.00 92.25 200 PRO A O 1
ATOM 1492 N N . HIS A 1 201 ? 18.252 4.980 2.324 1.00 93.62 201 HIS A N 1
ATOM 1493 C CA . HIS A 1 201 ? 19.346 4.641 1.405 1.00 93.62 201 HIS A CA 1
ATOM 1494 C C . HIS A 1 201 ? 19.462 3.140 1.087 1.00 93.62 201 HIS A C 1
ATOM 1496 O O . HIS A 1 201 ? 20.144 2.766 0.137 1.00 93.62 201 HIS A O 1
ATOM 1502 N N . THR A 1 202 ? 18.830 2.275 1.883 1.00 94.19 202 THR A N 1
ATOM 1503 C CA . THR A 1 202 ? 18.797 0.822 1.636 1.00 94.19 202 THR A CA 1
ATOM 1504 C C . THR A 1 202 ? 17.627 0.401 0.754 1.00 94.19 202 THR A C 1
ATOM 1506 O O . THR A 1 202 ? 17.594 -0.747 0.321 1.00 94.19 202 THR A O 1
ATOM 1509 N N . SER A 1 203 ? 16.690 1.316 0.480 1.00 96.50 203 SER A N 1
ATOM 1510 C CA . SER A 1 203 ? 15.551 1.066 -0.400 1.00 96.50 203 SER A CA 1
ATOM 1511 C C . SER A 1 203 ? 16.000 0.503 -1.750 1.00 96.50 203 SER A C 1
ATOM 1513 O O . SER A 1 203 ? 16.968 1.021 -2.320 1.00 96.50 203 SER A O 1
ATOM 1515 N N . PRO A 1 204 ? 15.298 -0.501 -2.311 1.00 96.44 204 PRO A N 1
ATOM 1516 C CA . PRO A 1 204 ? 15.625 -1.036 -3.627 1.00 96.44 204 PRO A CA 1
ATOM 1517 C C . PRO A 1 204 ? 15.588 0.048 -4.712 1.00 96.44 204 PRO A C 1
ATOM 1519 O O . PRO A 1 204 ? 16.399 0.007 -5.628 1.00 96.44 204 PRO A O 1
ATOM 1522 N N . PHE A 1 205 ? 14.729 1.061 -4.571 1.00 97.00 205 PHE A N 1
ATOM 1523 C CA . PHE A 1 205 ? 14.590 2.160 -5.534 1.00 97.00 205 PHE A CA 1
ATOM 1524 C C . PHE A 1 205 ? 15.739 3.174 -5.481 1.00 97.00 205 PHE A C 1
ATOM 1526 O O . PHE A 1 205 ? 15.932 3.943 -6.416 1.00 97.00 205 PHE A O 1
ATOM 1533 N N . VAL A 1 206 ? 16.501 3.182 -4.384 1.00 95.94 206 VAL A N 1
ATOM 1534 C CA . VAL A 1 206 ? 17.624 4.102 -4.154 1.00 95.94 206 VAL A CA 1
ATOM 1535 C C . VAL A 1 206 ? 18.952 3.390 -4.367 1.00 95.94 206 VAL A C 1
ATOM 1537 O O . VAL A 1 206 ? 19.842 3.909 -5.034 1.00 95.94 206 VAL A O 1
ATOM 1540 N N . ARG A 1 207 ? 19.078 2.175 -3.828 1.00 95.44 207 ARG A N 1
ATOM 1541 C CA . ARG A 1 207 ? 20.257 1.323 -3.995 1.00 95.44 207 ARG A CA 1
ATOM 1542 C C . ARG A 1 207 ? 20.425 0.850 -5.439 1.00 95.44 207 ARG A C 1
ATOM 1544 O O . ARG A 1 207 ? 21.557 0.676 -5.883 1.00 95.44 207 ARG A O 1
ATOM 1551 N N . TYR A 1 208 ? 19.317 0.652 -6.152 1.00 95.44 208 TYR A N 1
ATOM 1552 C CA . TYR A 1 208 ? 19.283 0.250 -7.555 1.00 95.44 208 TYR A CA 1
ATOM 1553 C C . TYR A 1 208 ? 18.441 1.263 -8.354 1.00 95.44 208 TYR A C 1
ATOM 1555 O O . TYR A 1 208 ? 17.258 1.023 -8.603 1.00 95.44 208 TYR A O 1
ATOM 1563 N N . PRO A 1 209 ? 19.018 2.415 -8.753 1.00 93.94 209 PRO A N 1
ATOM 1564 C CA . PRO A 1 209 ? 18.261 3.527 -9.342 1.00 93.94 209 PRO A CA 1
ATOM 1565 C C . PRO A 1 209 ? 17.507 3.188 -10.638 1.00 93.94 209 PRO A C 1
ATOM 1567 O O . PRO A 1 209 ? 16.588 3.908 -11.021 1.00 93.94 209 PRO A O 1
ATOM 1570 N N . HIS A 1 210 ? 17.861 2.088 -11.313 1.00 95.19 210 HIS A N 1
ATOM 1571 C CA . HIS A 1 210 ? 17.156 1.599 -12.501 1.00 95.19 210 HIS A CA 1
ATOM 1572 C C . HIS A 1 210 ? 15.809 0.928 -12.189 1.00 95.19 210 HIS A C 1
ATOM 1574 O O . HIS A 1 210 ? 14.991 0.773 -13.092 1.00 95.19 210 HIS A O 1
ATOM 1580 N N . VAL A 1 211 ? 15.557 0.528 -10.939 1.00 97.44 211 VAL A N 1
ATOM 1581 C CA . VAL A 1 211 ? 14.394 -0.299 -10.577 1.00 97.44 211 VAL A CA 1
ATOM 1582 C C . VAL A 1 211 ? 13.083 0.471 -10.647 1.00 97.44 211 VAL A C 1
ATOM 1584 O O . VAL A 1 211 ? 12.095 -0.088 -11.109 1.00 97.44 211 VAL A O 1
ATOM 1587 N N . LEU A 1 212 ? 13.044 1.735 -10.215 1.00 97.75 212 LEU A N 1
ATOM 1588 C CA . LEU A 1 212 ? 11.802 2.513 -10.258 1.00 97.75 212 LEU A CA 1
ATOM 1589 C C . LEU A 1 212 ? 11.361 2.831 -11.701 1.00 97.75 212 LEU A C 1
ATOM 1591 O O . LEU A 1 212 ? 10.201 2.561 -12.010 1.00 97.75 212 LEU A O 1
ATOM 1595 N N . PRO A 1 213 ? 12.240 3.296 -12.616 1.00 97.69 213 PRO A N 1
ATOM 1596 C CA . PRO A 1 213 ? 11.888 3.405 -14.033 1.00 97.69 213 PRO A CA 1
ATOM 1597 C C . PRO A 1 213 ? 11.406 2.076 -14.628 1.00 97.69 213 PRO A C 1
ATOM 1599 O O . PRO A 1 213 ? 10.385 2.032 -15.313 1.00 97.69 213 PRO A O 1
ATOM 1602 N N . ALA A 1 214 ? 12.091 0.975 -14.304 1.00 98.00 214 ALA A N 1
ATOM 1603 C CA . ALA A 1 214 ? 11.704 -0.352 -14.765 1.00 98.00 214 ALA A CA 1
ATOM 1604 C C . ALA A 1 214 ? 10.335 -0.791 -14.213 1.00 98.00 214 ALA A C 1
ATOM 1606 O O . ALA A 1 214 ? 9.567 -1.419 -14.935 1.00 98.00 214 ALA A O 1
ATOM 1607 N N . LEU A 1 215 ? 10.001 -0.432 -12.967 1.00 98.19 215 LEU A N 1
ATOM 1608 C CA . LEU A 1 215 ? 8.699 -0.715 -12.358 1.00 98.19 215 LEU A CA 1
ATOM 1609 C C . LEU A 1 215 ? 7.578 0.058 -13.052 1.00 98.19 215 LEU A C 1
ATOM 1611 O O . LEU A 1 215 ? 6.545 -0.533 -13.343 1.00 98.19 215 LEU A O 1
ATOM 1615 N N . VAL A 1 216 ? 7.794 1.337 -13.371 1.00 97.94 216 VAL A N 1
ATOM 1616 C CA . VAL A 1 216 ? 6.818 2.139 -14.125 1.00 97.94 216 VAL A CA 1
ATOM 1617 C C . VAL A 1 216 ? 6.546 1.512 -15.496 1.00 97.94 216 VAL A C 1
ATOM 1619 O O . VAL A 1 216 ? 5.387 1.338 -15.864 1.00 97.94 216 VAL A O 1
ATOM 1622 N N . ARG A 1 217 ? 7.590 1.083 -16.223 1.00 97.88 217 ARG A N 1
ATOM 1623 C CA . ARG A 1 217 ? 7.418 0.339 -17.486 1.00 97.88 217 ARG A CA 1
ATOM 1624 C C . ARG A 1 217 ? 6.675 -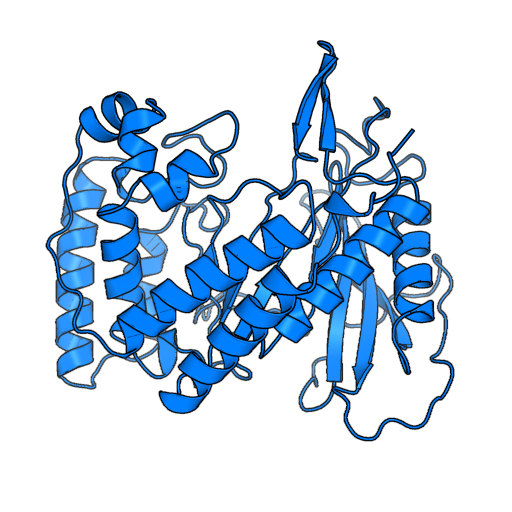0.976 -17.283 1.00 97.88 217 ARG A C 1
ATOM 1626 O O . ARG A 1 217 ? 5.834 -1.335 -18.094 1.00 97.88 217 ARG A O 1
ATOM 1633 N N . TYR A 1 218 ? 7.014 -1.719 -16.232 1.00 98.06 218 TYR A N 1
ATOM 1634 C CA . TYR A 1 218 ? 6.405 -3.017 -15.961 1.00 98.06 218 TYR A CA 1
ATOM 1635 C C . TYR A 1 218 ? 4.903 -2.874 -15.696 1.00 98.06 218 TYR A C 1
ATOM 1637 O O . TYR A 1 218 ? 4.119 -3.613 -16.275 1.00 98.06 218 TYR A O 1
ATOM 1645 N N . LEU A 1 219 ? 4.495 -1.889 -14.891 1.00 97.19 219 LEU A N 1
ATOM 1646 C CA . LEU A 1 219 ? 3.082 -1.589 -14.641 1.00 97.19 219 LEU A CA 1
ATOM 1647 C C . LEU A 1 219 ? 2.374 -1.084 -15.904 1.00 97.19 219 LEU A C 1
ATOM 1649 O O . LEU A 1 219 ? 1.264 -1.532 -16.192 1.00 97.19 219 LEU A O 1
ATOM 1653 N N . ASN A 1 220 ? 3.018 -0.220 -16.701 1.00 96.94 220 ASN A N 1
ATOM 1654 C CA . ASN A 1 220 ? 2.458 0.198 -17.987 1.00 96.94 220 ASN A CA 1
ATOM 1655 C C . ASN A 1 220 ? 2.200 -1.015 -18.900 1.00 96.94 220 ASN A C 1
ATOM 1657 O O . ASN A 1 220 ? 1.093 -1.171 -19.404 1.00 96.94 220 ASN A O 1
ATOM 1661 N N . ASN A 1 221 ? 3.173 -1.915 -19.029 1.00 97.62 221 ASN A N 1
ATOM 1662 C CA . ASN A 1 221 ? 3.101 -3.078 -19.916 1.00 97.62 221 ASN A CA 1
ATOM 1663 C C . ASN A 1 221 ? 2.184 -4.201 -19.407 1.00 97.62 221 ASN A C 1
ATOM 1665 O O . ASN A 1 221 ? 1.863 -5.088 -20.194 1.00 97.62 221 ASN A O 1
ATOM 1669 N N . HIS A 1 222 ? 1.768 -4.154 -18.138 1.00 97.38 222 HIS A N 1
ATOM 1670 C CA . HIS A 1 222 ? 0.904 -5.155 -17.509 1.00 97.38 222 HIS A CA 1
ATOM 1671 C C . HIS A 1 222 ? -0.291 -4.507 -16.791 1.00 97.38 222 HIS A C 1
ATOM 1673 O O . HIS A 1 222 ? -0.299 -4.420 -15.555 1.00 97.38 222 HIS A O 1
ATOM 1679 N N . PRO A 1 223 ? -1.311 -4.023 -17.530 1.00 96.31 223 PRO A N 1
ATOM 1680 C CA . PRO A 1 223 ? -2.503 -3.427 -16.934 1.00 96.31 223 PRO A CA 1
ATOM 1681 C C . PRO A 1 223 ? -3.261 -4.337 -15.964 1.00 96.31 223 PRO A C 1
ATOM 1683 O O . PRO A 1 223 ? -3.984 -3.820 -15.1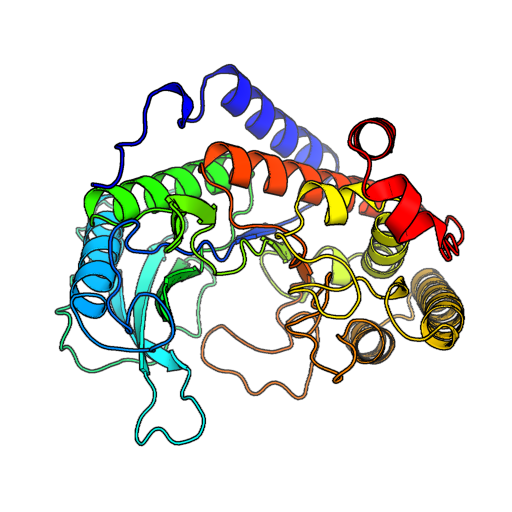08 1.00 96.31 223 PRO A O 1
ATOM 1686 N N . SER A 1 224 ? -3.076 -5.666 -16.017 1.00 95.56 224 SER A N 1
ATOM 1687 C CA . SER A 1 224 ? -3.673 -6.590 -15.043 1.00 95.56 224 SER A CA 1
ATOM 1688 C C . SER A 1 224 ? -3.287 -6.273 -13.594 1.00 95.56 224 SER A C 1
ATOM 1690 O O . SER A 1 224 ? -4.105 -6.457 -12.690 1.00 95.56 224 SER A O 1
ATOM 1692 N N . LEU A 1 225 ? -2.103 -5.691 -13.370 1.00 95.12 225 LEU A N 1
ATOM 1693 C CA . LEU A 1 225 ? -1.598 -5.312 -12.045 1.00 95.12 225 LEU A CA 1
ATOM 1694 C C . LEU A 1 225 ? -2.323 -4.120 -11.408 1.00 95.12 225 LEU A C 1
ATOM 1696 O O . LEU A 1 225 ? -2.184 -3.920 -10.201 1.00 95.12 225 LEU A O 1
ATOM 1700 N N . SER A 1 226 ? -3.104 -3.366 -12.184 1.00 92.25 226 SER A N 1
ATOM 1701 C CA . SER A 1 226 ? -3.994 -2.306 -11.690 1.00 92.25 226 SER A CA 1
ATOM 1702 C C . SER A 1 226 ? -5.456 -2.732 -11.816 1.00 92.25 226 SER A C 1
ATOM 1704 O O . SER A 1 226 ? -6.229 -2.625 -10.867 1.00 92.25 226 SER A O 1
ATOM 1706 N N . TYR A 1 227 ? -5.849 -3.250 -12.982 1.00 93.12 227 TYR A N 1
ATOM 1707 C CA . TYR A 1 227 ? -7.251 -3.499 -13.325 1.00 93.12 227 TYR A CA 1
ATOM 1708 C C . TYR A 1 227 ? -7.864 -4.657 -12.538 1.00 93.12 227 TYR A C 1
ATOM 1710 O O . TYR A 1 227 ? -9.022 -4.567 -12.135 1.00 93.12 227 TYR A O 1
ATOM 1718 N N . TRP A 1 228 ? -7.105 -5.723 -12.257 1.00 91.25 228 TRP A N 1
ATOM 1719 C CA . TRP A 1 228 ? -7.622 -6.852 -11.471 1.00 91.25 228 TRP A CA 1
ATOM 1720 C C . TRP A 1 228 ? -7.955 -6.454 -10.030 1.00 91.25 228 TRP A C 1
ATOM 1722 O O . TRP A 1 228 ? -8.845 -7.028 -9.401 1.00 91.25 228 TRP A O 1
ATOM 1732 N N . PHE A 1 229 ? -7.247 -5.450 -9.514 1.00 89.19 229 PHE A N 1
ATOM 1733 C CA . PHE A 1 229 ? -7.383 -4.950 -8.149 1.00 89.19 229 PHE A CA 1
ATOM 1734 C C . PHE A 1 229 ? -8.085 -3.596 -8.095 1.00 89.19 229 PHE A C 1
ATOM 1736 O O . PHE A 1 229 ? -8.105 -2.960 -7.040 1.00 89.19 229 PHE A O 1
ATOM 1743 N N . ALA A 1 230 ? -8.658 -3.146 -9.212 1.00 85.44 230 ALA A N 1
ATOM 1744 C CA . ALA A 1 230 ? -9.324 -1.868 -9.273 1.00 85.44 230 ALA A CA 1
ATOM 1745 C C . ALA A 1 230 ? -10.564 -1.848 -8.375 1.00 85.44 230 ALA A C 1
ATOM 1747 O O . ALA A 1 230 ? -11.251 -2.849 -8.140 1.00 85.44 230 ALA A O 1
ATOM 1748 N N . SER A 1 231 ? -10.866 -0.646 -7.893 1.00 80.06 231 SER A N 1
ATOM 1749 C CA . SER A 1 231 ? -12.178 -0.358 -7.330 1.00 80.06 231 SER A CA 1
ATOM 1750 C C . SER A 1 231 ? -13.255 -0.418 -8.428 1.00 80.06 231 SER A C 1
ATOM 1752 O O . SER A 1 231 ? -13.000 -0.778 -9.571 1.00 80.06 231 SER A O 1
ATOM 1754 N N . GLU A 1 232 ? -14.483 -0.022 -8.118 1.00 78.62 232 GLU A N 1
ATOM 1755 C CA . GLU A 1 232 ? -15.560 0.013 -9.120 1.00 78.62 232 GLU A CA 1
ATOM 1756 C C . GLU A 1 232 ? -15.367 1.070 -10.216 1.00 78.62 232 GLU A C 1
ATOM 1758 O O . GLU A 1 232 ? -16.103 1.085 -11.198 1.00 78.62 232 GLU A O 1
ATOM 1763 N N . CYS A 1 233 ? -14.400 1.969 -10.034 1.00 82.75 233 CYS A N 1
ATOM 1764 C CA . CYS A 1 233 ? -14.015 2.968 -11.014 1.00 82.75 233 CYS A CA 1
ATOM 1765 C C . CYS A 1 233 ? -12.573 2.702 -11.464 1.00 82.75 233 CYS A C 1
ATOM 1767 O O . CYS A 1 233 ? -11.671 2.630 -10.624 1.00 82.75 233 CYS A O 1
ATOM 1769 N N . VAL A 1 234 ? -12.382 2.592 -12.780 1.00 87.38 234 VAL A N 1
ATOM 1770 C CA . VAL A 1 234 ? -11.089 2.580 -13.488 1.00 87.38 234 VAL A CA 1
ATOM 1771 C C . VAL A 1 234 ? -10.955 3.852 -14.328 1.00 87.38 234 VAL A C 1
ATOM 1773 O O . VAL A 1 234 ? -11.947 4.550 -14.555 1.00 87.38 234 VAL A O 1
ATOM 1776 N N . GLY A 1 235 ? -9.746 4.165 -14.794 1.00 88.31 235 GLY A N 1
ATOM 1777 C CA . GLY A 1 235 ? -9.488 5.363 -15.586 1.00 88.31 235 GLY A CA 1
ATOM 1778 C C . GLY A 1 235 ? -9.031 6.564 -14.765 1.00 88.31 235 GLY A C 1
ATOM 1779 O O . GLY A 1 235 ? -8.883 6.511 -13.540 1.00 88.31 235 GLY A O 1
ATOM 1780 N N . SER A 1 236 ? -8.876 7.690 -15.463 1.00 88.69 236 SER A N 1
ATOM 1781 C CA . SER A 1 236 ? -8.308 8.947 -14.951 1.00 88.69 236 SER A CA 1
ATOM 1782 C C . SER A 1 236 ? -8.987 9.524 -13.707 1.00 88.69 236 SER A C 1
ATOM 1784 O O . SER A 1 236 ? -8.361 10.254 -12.940 1.00 88.69 236 SER A O 1
ATOM 1786 N N . ALA A 1 237 ? -10.262 9.201 -13.486 1.00 87.06 237 ALA A N 1
ATOM 1787 C CA . ALA A 1 237 ? -11.034 9.660 -12.334 1.00 87.06 237 ALA A CA 1
ATOM 1788 C C . ALA A 1 237 ? -11.024 8.681 -11.145 1.00 87.06 237 ALA A C 1
ATOM 1790 O O . ALA A 1 237 ? -11.658 8.965 -10.123 1.00 87.06 237 ALA A O 1
ATOM 1791 N N . SER A 1 238 ? -10.340 7.539 -11.261 1.00 88.06 238 SER A N 1
ATOM 1792 C CA . SER A 1 238 ? -10.294 6.510 -10.221 1.00 88.06 238 SER A CA 1
ATOM 1793 C C . SER A 1 238 ? -9.501 6.954 -8.975 1.00 88.06 238 SER A C 1
ATOM 1795 O O . SER A 1 238 ? -9.048 8.099 -8.849 1.00 88.06 238 SER A O 1
ATOM 1797 N N . GLN A 1 239 ? -9.392 6.060 -7.989 1.00 83.62 239 GLN A N 1
ATOM 1798 C CA . GLN A 1 239 ? -8.627 6.298 -6.754 1.00 83.62 239 GLN A CA 1
ATOM 1799 C C . GLN A 1 239 ? -7.108 6.206 -6.960 1.00 83.62 239 GLN A C 1
ATOM 1801 O O . GLN A 1 239 ? -6.351 6.754 -6.160 1.00 83.62 239 GLN A O 1
ATOM 1806 N N . GLY A 1 240 ? -6.680 5.529 -8.025 1.00 90.44 240 GLY A N 1
ATOM 1807 C CA . GLY A 1 240 ? -5.281 5.346 -8.385 1.00 90.44 240 GLY A CA 1
ATOM 1808 C C . GLY A 1 240 ? -5.105 5.244 -9.897 1.00 90.44 240 GLY A C 1
ATOM 1809 O O . GLY A 1 240 ? -4.660 4.185 -10.336 1.00 90.44 240 GLY A O 1
ATOM 1810 N N . PRO A 1 241 ? -5.497 6.263 -10.694 1.00 93.12 241 PRO A N 1
ATOM 1811 C CA . PRO A 1 241 ? -5.252 6.295 -12.128 1.00 93.12 241 PRO A CA 1
ATOM 1812 C C . PRO A 1 241 ? -3.809 5.979 -12.492 1.00 93.12 241 PRO A C 1
ATOM 1814 O O . PRO A 1 241 ? -2.857 6.411 -11.828 1.00 93.12 241 PRO A O 1
ATOM 1817 N N . ARG A 1 242 ? -3.672 5.260 -13.600 1.00 94.19 242 ARG A N 1
ATOM 1818 C CA . ARG A 1 242 ? -2.379 4.982 -14.211 1.00 94.19 242 ARG A CA 1
ATOM 1819 C C . ARG A 1 242 ? -1.852 6.226 -14.938 1.00 94.19 242 ARG A C 1
ATOM 1821 O O . ARG A 1 242 ? -2.650 7.054 -15.390 1.00 94.19 242 ARG A O 1
ATOM 1828 N N . PRO A 1 243 ? -0.527 6.358 -15.125 1.00 92.81 243 PRO A N 1
ATOM 1829 C CA . PRO A 1 243 ? 0.049 7.493 -15.852 1.00 92.81 243 PRO A CA 1
ATOM 1830 C C . PRO A 1 243 ? -0.419 7.607 -17.314 1.00 92.81 243 PRO A C 1
ATOM 1832 O O . PRO A 1 243 ? -0.446 8.704 -17.866 1.00 92.81 243 PRO A O 1
ATOM 1835 N N . ASP A 1 244 ? -0.796 6.484 -17.935 1.00 92.50 244 ASP A N 1
ATOM 1836 C CA . ASP A 1 244 ? -1.270 6.370 -19.320 1.00 92.50 244 ASP A CA 1
ATOM 1837 C C . ASP A 1 244 ? -2.796 6.536 -19.476 1.00 92.50 244 ASP A C 1
ATOM 1839 O O . ASP A 1 244 ? -3.304 6.480 -20.592 1.00 92.50 244 ASP A O 1
ATOM 1843 N N . GLU A 1 245 ? -3.534 6.802 -18.391 1.00 91.50 245 GLU A N 1
ATOM 1844 C CA . GLU A 1 245 ? -4.978 7.104 -18.432 1.00 91.50 245 GLU A CA 1
ATOM 1845 C C . GLU A 1 245 ? -5.270 8.616 -18.533 1.00 91.50 245 GLU A C 1
ATOM 1847 O O . GLU A 1 245 ? -6.429 9.027 -18.616 1.00 91.50 245 GLU A O 1
ATOM 1852 N N . GLY A 1 246 ? -4.227 9.454 -18.495 1.00 84.81 246 GLY A N 1
ATOM 1853 C CA . GLY A 1 246 ? -4.301 10.914 -18.567 1.00 84.81 246 GLY A CA 1
ATOM 1854 C C . GLY A 1 246 ? -4.353 11.481 -19.992 1.00 84.81 246 GLY A C 1
ATOM 1855 O O . GLY A 1 246 ? -4.927 10.902 -20.913 1.00 84.81 246 GLY A O 1
ATOM 1856 N N . THR A 1 247 ? -3.773 12.669 -20.183 1.00 87.06 247 THR A N 1
ATOM 1857 C CA . THR A 1 247 ? -3.625 13.266 -21.519 1.00 87.06 247 THR A CA 1
ATOM 1858 C C . THR A 1 247 ? -2.578 12.505 -22.332 1.00 87.06 247 THR A C 1
ATOM 1860 O O . THR A 1 247 ? -1.623 11.967 -21.779 1.00 87.06 247 THR A O 1
ATOM 1863 N N . ARG A 1 248 ? -2.724 12.464 -23.663 1.00 85.06 248 ARG A N 1
ATOM 1864 C CA . ARG A 1 248 ? -1.826 11.669 -24.522 1.00 85.06 248 ARG A CA 1
ATOM 1865 C C . ARG A 1 248 ? -0.369 12.112 -24.440 1.00 85.06 248 ARG A C 1
ATOM 1867 O O . ARG A 1 248 ? 0.523 11.278 -24.512 1.00 85.06 248 ARG A O 1
ATOM 1874 N N . GLU A 1 249 ? -0.126 13.404 -24.249 1.00 89.56 249 GLU A N 1
ATOM 1875 C CA . GLU A 1 249 ? 1.217 13.966 -24.117 1.00 89.56 249 GLU A CA 1
ATOM 1876 C C . GLU A 1 249 ? 1.984 13.363 -22.929 1.00 89.56 249 GLU A C 1
ATOM 1878 O O . GLU A 1 249 ? 3.202 13.208 -23.014 1.00 89.56 249 GLU A O 1
ATOM 1883 N N . HIS A 1 250 ? 1.288 12.942 -21.860 1.00 89.44 250 HIS A N 1
ATOM 1884 C CA . HIS A 1 250 ? 1.929 12.298 -20.710 1.00 89.44 250 HIS A CA 1
ATOM 1885 C C . HIS A 1 250 ? 2.643 11.000 -21.095 1.00 89.44 250 HIS A C 1
ATOM 1887 O O . HIS A 1 250 ? 3.686 10.701 -20.518 1.00 89.44 250 HIS A O 1
ATOM 1893 N N . HIS A 1 251 ? 2.130 10.237 -22.068 1.00 93.06 251 HIS A N 1
ATOM 1894 C CA . HIS A 1 251 ? 2.787 9.010 -22.519 1.00 93.06 251 HIS A CA 1
ATOM 1895 C C . HIS A 1 251 ? 4.176 9.309 -23.104 1.00 93.06 251 HIS A C 1
ATOM 1897 O O . HIS A 1 251 ? 5.168 8.683 -22.720 1.00 93.06 251 HIS A O 1
ATOM 1903 N N . ASP A 1 252 ? 4.265 10.298 -23.995 1.00 94.12 252 ASP A N 1
ATOM 1904 C CA . ASP A 1 252 ? 5.522 10.671 -24.648 1.00 94.12 252 ASP A CA 1
ATOM 1905 C C . ASP A 1 252 ? 6.511 11.295 -23.652 1.00 94.12 252 ASP A C 1
ATOM 1907 O O . ASP A 1 252 ? 7.701 10.961 -23.653 1.00 94.12 252 ASP A O 1
ATOM 1911 N N . GLU A 1 253 ? 6.022 12.153 -22.753 1.00 96.25 253 GLU A N 1
ATOM 1912 C CA . GLU A 1 253 ? 6.826 12.732 -21.672 1.00 96.25 253 GLU A CA 1
ATOM 1913 C C . GLU A 1 253 ? 7.369 11.654 -20.728 1.00 96.25 253 GLU A C 1
ATOM 1915 O O . GLU A 1 253 ? 8.550 11.684 -20.361 1.00 96.25 253 GLU A O 1
ATOM 1920 N N . LEU A 1 254 ? 6.545 10.661 -20.384 1.00 96.81 254 LEU A N 1
ATOM 1921 C CA . LEU A 1 254 ? 6.949 9.524 -19.568 1.00 96.81 254 LEU A CA 1
ATOM 1922 C C . LEU A 1 254 ? 7.994 8.669 -20.282 1.00 96.81 254 LEU A C 1
ATOM 1924 O O . LEU A 1 254 ? 9.019 8.344 -19.683 1.00 96.81 254 LEU A O 1
ATOM 1928 N N . ALA A 1 255 ? 7.805 8.364 -21.566 1.00 96.81 255 ALA A N 1
ATOM 1929 C CA . ALA A 1 255 ? 8.767 7.599 -22.353 1.00 96.81 255 ALA A CA 1
ATOM 1930 C C . ALA A 1 255 ? 10.154 8.267 -22.378 1.00 96.81 255 ALA A C 1
ATOM 1932 O O . ALA A 1 255 ? 11.172 7.609 -22.125 1.00 96.81 255 ALA A O 1
ATOM 1933 N N . VAL A 1 256 ? 10.200 9.579 -22.639 1.00 97.62 256 VAL A N 1
ATOM 1934 C CA . VAL A 1 256 ? 11.448 10.362 -22.658 1.00 97.62 256 VAL A CA 1
ATOM 1935 C C . VAL A 1 256 ? 12.073 10.430 -21.266 1.00 97.62 256 VAL A C 1
ATOM 1937 O O . VAL A 1 256 ? 13.285 10.245 -21.124 1.00 97.62 256 VAL A O 1
ATOM 1940 N N . THR A 1 257 ? 11.259 10.649 -20.234 1.00 98.12 257 THR A N 1
ATOM 1941 C CA . THR A 1 257 ? 11.712 10.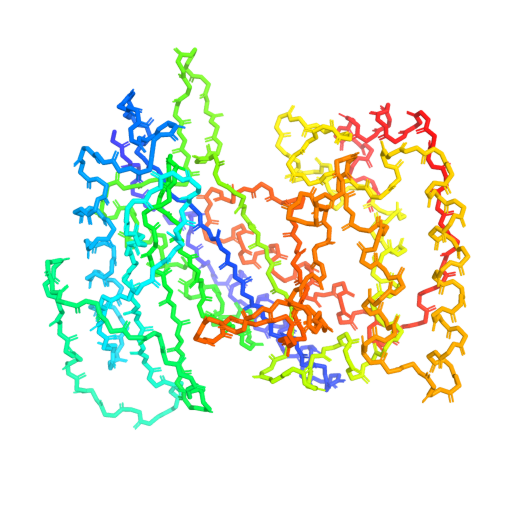730 -18.841 1.00 98.12 257 THR A CA 1
ATOM 1942 C C . THR A 1 257 ? 12.336 9.419 -18.376 1.00 98.12 257 THR A C 1
ATOM 1944 O O . THR A 1 257 ? 13.435 9.425 -17.820 1.00 98.12 257 THR A O 1
ATOM 1947 N N . LEU A 1 258 ? 11.692 8.284 -18.655 1.00 98.00 258 LEU A N 1
ATOM 1948 C CA . LEU A 1 258 ? 12.217 6.964 -18.308 1.00 98.00 258 LEU A CA 1
ATOM 1949 C C . LEU A 1 258 ? 13.541 6.687 -19.026 1.00 98.00 258 LEU A C 1
ATOM 1951 O O . LEU A 1 258 ? 14.504 6.285 -18.377 1.00 98.00 258 LEU A O 1
ATOM 1955 N N . ALA A 1 259 ? 13.635 6.990 -20.325 1.00 97.19 259 ALA A N 1
ATOM 1956 C CA . ALA A 1 259 ? 14.879 6.833 -21.081 1.00 97.19 259 ALA A CA 1
ATOM 1957 C C . ALA A 1 259 ? 16.016 7.722 -20.536 1.00 97.19 259 ALA A C 1
ATOM 1959 O O . ALA A 1 259 ? 17.173 7.298 -20.461 1.00 97.19 259 ALA A O 1
ATOM 1960 N N . TYR A 1 260 ? 15.699 8.955 -20.129 1.00 97.69 260 TYR A N 1
ATOM 1961 C CA . TYR A 1 260 ? 16.656 9.862 -19.495 1.00 97.69 260 TYR A CA 1
ATOM 1962 C C . TYR A 1 260 ? 17.167 9.310 -18.157 1.00 97.69 260 TYR A C 1
ATOM 1964 O O . TYR A 1 260 ? 18.381 9.273 -17.937 1.00 97.69 260 TYR A O 1
ATOM 1972 N N . LEU A 1 261 ? 16.261 8.848 -17.293 1.00 97.75 261 LEU A N 1
ATOM 1973 C CA . LEU A 1 261 ? 16.598 8.270 -15.991 1.00 97.75 261 LEU A CA 1
ATOM 1974 C C . LEU A 1 261 ? 17.437 7.000 -16.133 1.00 97.75 261 LEU A C 1
ATOM 1976 O O . LEU A 1 261 ? 18.448 6.852 -15.453 1.00 97.75 261 LEU A O 1
ATOM 1980 N N . GLU A 1 262 ? 17.073 6.113 -17.056 1.00 95.56 262 GLU A N 1
ATOM 1981 C CA . GLU A 1 262 ? 17.820 4.887 -17.351 1.00 95.56 262 GLU A CA 1
ATOM 1982 C C . GLU A 1 262 ? 19.251 5.187 -17.810 1.00 95.56 262 GLU A C 1
ATOM 1984 O O . GLU A 1 262 ? 20.194 4.554 -17.334 1.00 95.56 262 GLU A O 1
ATOM 1989 N N . ARG A 1 263 ? 19.434 6.203 -18.664 1.00 96.75 263 ARG A N 1
ATOM 1990 C CA . ARG A 1 263 ? 20.765 6.652 -19.093 1.00 96.75 263 ARG A CA 1
ATOM 1991 C C . ARG A 1 263 ? 21.609 7.150 -17.919 1.00 96.75 263 ARG A C 1
ATOM 1993 O O . ARG A 1 263 ? 22.790 6.822 -17.849 1.00 96.75 263 ARG A O 1
ATOM 2000 N N . LEU A 1 264 ? 21.029 7.938 -17.011 1.00 97.50 264 LEU A N 1
ATOM 2001 C CA . LEU A 1 264 ? 21.741 8.398 -15.813 1.00 97.50 264 LEU A CA 1
ATOM 2002 C C . LEU A 1 264 ? 22.074 7.238 -14.869 1.00 97.50 264 LEU A C 1
ATOM 2004 O O . LEU A 1 264 ? 23.168 7.200 -14.308 1.00 97.50 264 LEU A O 1
ATOM 2008 N N . ALA A 1 265 ? 21.156 6.281 -14.709 1.00 95.38 265 ALA A N 1
ATOM 2009 C CA . ALA A 1 265 ? 21.377 5.096 -13.889 1.00 95.38 265 ALA A CA 1
ATOM 2010 C C . ALA A 1 265 ? 22.556 4.260 -14.420 1.00 95.38 265 ALA A C 1
ATOM 2012 O O . ALA A 1 265 ? 23.414 3.866 -13.633 1.00 95.38 265 ALA A O 1
ATOM 2013 N N . ASP A 1 266 ? 22.656 4.072 -15.742 1.00 94.69 266 ASP A N 1
ATOM 2014 C CA . ASP A 1 266 ? 23.779 3.366 -16.386 1.00 94.69 266 ASP A CA 1
ATOM 2015 C C . ASP A 1 266 ? 25.126 4.058 -16.169 1.00 94.69 266 ASP A C 1
ATOM 2017 O O . ASP A 1 266 ? 26.167 3.407 -16.083 1.00 94.69 266 ASP A O 1
ATOM 2021 N N . GLN A 1 267 ? 25.109 5.386 -16.081 1.00 96.06 267 GLN A N 1
ATOM 2022 C CA . GLN A 1 267 ? 26.296 6.202 -15.835 1.00 96.06 267 GLN A CA 1
ATOM 2023 C C . GLN A 1 267 ? 26.676 6.244 -14.346 1.00 96.06 267 GLN A C 1
ATOM 2025 O O . GLN A 1 267 ? 27.751 6.732 -14.005 1.00 96.06 267 GLN A O 1
ATOM 2030 N N . GLY A 1 268 ? 25.825 5.725 -13.451 1.00 94.81 268 GLY A N 1
ATOM 2031 C CA . GLY A 1 268 ? 25.986 5.882 -12.004 1.00 94.81 268 GLY A CA 1
ATOM 2032 C C . GLY A 1 268 ? 25.752 7.321 -11.528 1.00 94.81 268 GLY A C 1
ATOM 2033 O O . GLY A 1 268 ? 26.198 7.695 -10.447 1.00 94.81 268 GLY A O 1
ATOM 2034 N N . GLU A 1 269 ? 25.059 8.128 -12.334 1.00 95.69 269 GLU A N 1
ATOM 2035 C CA . GLU A 1 269 ? 24.857 9.570 -12.153 1.00 95.69 269 GLU A CA 1
ATOM 2036 C C . GLU A 1 269 ? 23.407 9.918 -11.778 1.00 95.69 269 GLU A C 1
ATOM 2038 O O . GLU A 1 269 ? 22.995 11.070 -11.903 1.00 95.69 269 GLU A O 1
ATOM 2043 N N . LEU A 1 270 ? 22.607 8.943 -11.331 1.00 96.56 270 LEU A N 1
ATOM 2044 C CA . LEU A 1 270 ? 21.217 9.166 -10.928 1.00 96.56 270 LEU A CA 1
ATOM 2045 C C . LEU A 1 270 ? 21.083 9.306 -9.400 1.00 96.56 270 LEU A C 1
ATOM 2047 O O . LEU A 1 270 ? 20.940 8.294 -8.709 1.00 96.56 270 LEU A O 1
ATOM 2051 N N . PRO A 1 271 ? 21.105 10.532 -8.839 1.00 96.12 271 PRO A N 1
ATOM 2052 C CA . PRO A 1 271 ? 20.821 10.730 -7.426 1.00 96.12 271 PRO A CA 1
ATOM 2053 C C . PRO A 1 271 ? 19.316 10.555 -7.136 1.00 96.12 271 PRO A C 1
ATOM 2055 O O . PRO A 1 271 ? 18.484 10.871 -7.992 1.00 96.12 271 PRO A O 1
ATOM 2058 N N . PRO A 1 272 ? 18.934 10.146 -5.911 1.00 96.44 272 PRO A N 1
ATOM 2059 C CA . PRO A 1 272 ? 17.530 9.911 -5.549 1.00 96.44 272 PRO A CA 1
ATOM 2060 C C . PRO A 1 272 ? 16.611 11.124 -5.731 1.00 96.44 272 PRO A C 1
ATOM 2062 O O . PRO A 1 272 ? 15.451 10.979 -6.104 1.00 96.44 272 PRO A O 1
ATOM 2065 N N . GLU A 1 273 ? 17.135 12.329 -5.503 1.00 95.88 273 GLU A N 1
ATOM 2066 C CA . GLU A 1 273 ? 16.390 13.574 -5.703 1.00 95.88 273 GLU A CA 1
ATOM 2067 C C . GLU A 1 273 ? 16.045 13.804 -7.179 1.00 95.88 273 GLU A C 1
ATOM 2069 O O . GLU A 1 273 ? 14.917 14.172 -7.482 1.00 95.88 273 GLU A O 1
ATOM 2074 N N . GLN A 1 274 ? 16.967 13.512 -8.103 1.00 97.38 274 GLN A N 1
ATOM 2075 C CA . GLN A 1 274 ? 16.707 13.627 -9.542 1.00 97.38 274 GLN A CA 1
ATOM 2076 C C . GLN A 1 274 ? 15.717 12.562 -10.026 1.00 97.38 274 GLN A C 1
ATOM 2078 O O . GLN A 1 274 ? 14.885 12.857 -10.882 1.00 97.38 274 GLN A O 1
ATOM 2083 N N . LEU A 1 275 ? 15.786 11.346 -9.468 1.00 97.12 275 LEU A N 1
ATOM 2084 C CA . LEU A 1 275 ? 14.813 10.285 -9.739 1.00 97.12 275 LEU A CA 1
ATOM 2085 C C . LEU A 1 275 ? 13.398 10.726 -9.342 1.00 97.12 275 LEU A C 1
ATOM 2087 O O . LEU A 1 275 ? 12.468 10.603 -10.137 1.00 97.12 275 LEU A O 1
ATOM 2091 N N . TRP A 1 276 ? 13.247 11.281 -8.137 1.00 97.00 276 TRP A N 1
ATOM 2092 C CA . TRP A 1 276 ? 11.969 11.811 -7.670 1.00 97.00 276 TRP A CA 1
ATOM 2093 C C . TRP A 1 276 ? 11.501 13.011 -8.506 1.00 97.00 276 TRP A C 1
ATOM 2095 O O . TRP A 1 276 ? 10.384 12.984 -9.011 1.00 97.00 276 TRP A O 1
ATOM 2105 N N . LEU A 1 277 ? 12.352 14.026 -8.709 1.00 96.88 277 LEU A N 1
ATOM 2106 C CA . LEU A 1 277 ? 12.014 15.251 -9.452 1.00 96.88 277 LEU A CA 1
ATOM 2107 C C . LEU A 1 277 ? 11.503 14.967 -10.867 1.00 96.88 277 LEU A C 1
ATOM 2109 O O . LEU A 1 277 ? 10.614 15.665 -11.346 1.00 96.88 277 LEU A O 1
ATOM 2113 N N . ALA A 1 278 ? 12.075 13.967 -11.536 1.00 97.38 278 ALA A N 1
ATOM 2114 C CA . ALA A 1 278 ? 11.697 13.613 -12.896 1.00 97.38 278 ALA A CA 1
ATOM 2115 C C . ALA A 1 278 ? 10.352 12.867 -12.964 1.00 97.38 278 ALA A C 1
ATOM 2117 O O . ALA A 1 278 ? 9.574 13.109 -13.879 1.00 97.38 278 ALA A O 1
ATOM 2118 N N . LEU A 1 279 ? 10.068 11.972 -12.010 1.00 97.56 279 LEU A N 1
ATOM 2119 C CA . LEU A 1 279 ? 8.855 11.142 -12.029 1.00 97.56 279 LEU A CA 1
ATOM 2120 C C . LEU A 1 279 ? 7.658 11.784 -11.324 1.00 97.56 279 LEU A C 1
ATOM 2122 O O . LEU A 1 279 ? 6.523 11.551 -11.728 1.00 97.56 279 LEU A O 1
ATOM 2126 N N . ALA A 1 280 ? 7.883 12.577 -10.277 1.00 96.06 280 ALA A N 1
ATOM 2127 C CA . ALA A 1 280 ? 6.813 13.117 -9.442 1.00 96.06 280 ALA A CA 1
ATOM 2128 C C . ALA A 1 280 ? 5.741 13.909 -10.214 1.00 96.06 280 ALA A C 1
ATOM 2130 O O . ALA A 1 280 ? 4.577 13.743 -9.872 1.00 96.06 280 ALA A O 1
ATOM 2131 N N . PRO A 1 281 ? 6.060 14.711 -11.252 1.00 95.12 281 PRO A N 1
ATOM 2132 C CA . PRO A 1 281 ? 5.040 15.411 -12.038 1.00 95.12 281 PRO A CA 1
ATOM 2133 C C . PRO A 1 281 ? 4.207 14.502 -12.953 1.00 95.12 281 PRO A C 1
ATOM 2135 O O . PRO A 1 281 ? 3.142 14.917 -13.393 1.00 95.12 281 PRO A O 1
ATOM 2138 N N . LEU A 1 282 ? 4.696 13.295 -13.259 1.00 96.19 282 LEU A N 1
ATOM 2139 C CA . LEU A 1 282 ? 4.072 12.354 -14.199 1.00 96.19 282 LEU A CA 1
ATOM 2140 C C . LEU A 1 282 ? 3.283 11.248 -13.487 1.00 96.19 282 LEU A C 1
ATOM 2142 O O . LEU A 1 282 ? 2.402 10.629 -14.077 1.00 96.19 282 LEU A O 1
ATOM 2146 N N . LEU A 1 283 ? 3.595 10.995 -12.215 1.00 96.06 283 LEU A N 1
ATOM 2147 C CA . LEU A 1 283 ? 2.917 10.023 -11.361 1.00 96.06 283 LEU A CA 1
ATOM 2148 C C . LEU A 1 283 ? 1.898 10.736 -10.460 1.00 96.06 283 LEU A C 1
ATOM 2150 O O . LEU A 1 283 ? 2.053 10.800 -9.239 1.00 96.06 283 LEU A O 1
ATOM 2154 N N . VAL A 1 284 ? 0.875 11.313 -11.090 1.00 94.50 284 VAL A N 1
ATOM 2155 C CA . VAL A 1 284 ? -0.202 12.096 -10.461 1.00 94.50 284 VAL A CA 1
ATOM 2156 C C . VAL A 1 284 ? -1.537 11.835 -11.155 1.00 94.50 284 VAL A C 1
ATOM 2158 O O . VAL A 1 284 ? -1.570 11.393 -12.301 1.00 94.50 284 VAL A O 1
ATOM 2161 N N . ASP A 1 285 ? -2.646 12.142 -10.479 1.00 92.50 285 ASP A N 1
ATOM 2162 C CA . ASP A 1 285 ? -3.950 12.216 -11.145 1.00 92.50 285 ASP A CA 1
ATOM 2163 C C . ASP A 1 285 ? -4.072 13.456 -12.057 1.00 92.50 285 ASP A C 1
ATOM 2165 O O . ASP A 1 285 ? -3.196 14.322 -12.114 1.00 92.50 285 ASP A O 1
ATOM 2169 N N . THR A 1 286 ? -5.212 13.598 -12.738 1.00 89.62 286 THR A N 1
ATOM 2170 C CA . THR A 1 286 ? -5.489 14.740 -13.631 1.00 89.62 286 THR A CA 1
ATOM 2171 C C . THR A 1 286 ? -5.515 16.103 -12.932 1.00 89.62 286 THR A C 1
ATOM 2173 O O . THR A 1 286 ? -5.523 17.132 -13.603 1.00 89.62 286 THR A O 1
ATOM 2176 N N . ALA A 1 287 ? -5.585 16.137 -11.598 1.00 90.81 287 ALA A N 1
ATOM 2177 C CA . ALA A 1 287 ? -5.529 17.354 -10.794 1.00 90.81 287 ALA A CA 1
ATOM 2178 C C . ALA A 1 287 ? -4.119 17.629 -10.235 1.00 90.81 287 ALA A C 1
ATOM 2180 O O . ALA A 1 287 ? -3.939 18.597 -9.494 1.00 90.81 287 ALA A O 1
ATOM 2181 N N . GLY A 1 288 ? -3.123 16.803 -10.575 1.00 90.88 288 GLY A N 1
ATOM 2182 C CA . GLY A 1 288 ? -1.756 16.916 -10.071 1.00 90.88 288 GLY A CA 1
ATOM 2183 C C . GLY A 1 288 ? -1.563 16.334 -8.668 1.00 90.88 288 GLY A C 1
ATOM 2184 O O . GLY A 1 288 ? -0.595 16.678 -7.992 1.00 90.88 288 GLY A O 1
ATOM 2185 N N . ASN A 1 289 ? -2.475 15.483 -8.193 1.00 90.94 289 ASN A N 1
ATOM 2186 C CA . ASN A 1 289 ? -2.403 14.883 -6.866 1.00 90.94 289 ASN A CA 1
ATOM 2187 C C . ASN A 1 289 ? -1.682 13.524 -6.897 1.00 90.94 289 ASN A C 1
ATOM 2189 O O . ASN A 1 289 ? -2.223 12.529 -7.383 1.00 90.94 289 ASN A O 1
ATOM 2193 N N . SER A 1 290 ? -0.488 13.457 -6.304 1.00 90.69 290 SER A N 1
ATOM 2194 C CA . SER A 1 290 ? 0.309 12.224 -6.192 1.00 90.69 290 SER A CA 1
ATOM 2195 C C . SER A 1 290 ? -0.313 11.175 -5.266 1.00 90.69 290 SER A C 1
ATOM 2197 O O . SER A 1 290 ? -0.135 9.979 -5.482 1.00 90.69 290 SER A O 1
ATOM 2199 N N . HIS A 1 291 ? -1.116 11.585 -4.277 1.00 88.81 291 HIS A N 1
ATOM 2200 C CA . HIS A 1 291 ? -1.874 10.651 -3.431 1.00 88.81 291 HIS A CA 1
ATOM 2201 C C . HIS A 1 291 ? -3.005 9.941 -4.181 1.00 88.81 291 HIS A C 1
ATOM 2203 O O . HIS A 1 291 ? -3.695 9.102 -3.608 1.00 88.81 291 HIS A O 1
ATOM 2209 N N . ARG A 1 292 ? -3.256 10.295 -5.437 1.00 89.81 292 ARG A N 1
ATOM 2210 C CA . ARG A 1 292 ? -4.224 9.611 -6.290 1.00 89.81 292 ARG A CA 1
ATOM 2211 C C . ARG A 1 292 ? -3.554 8.941 -7.481 1.00 89.81 292 ARG A C 1
ATOM 2213 O O . ARG A 1 292 ? -4.250 8.494 -8.367 1.00 89.81 292 ARG A O 1
ATOM 2220 N N . ALA A 1 293 ? -2.232 8.845 -7.526 1.00 92.81 293 ALA A N 1
ATOM 2221 C CA . ALA A 1 293 ? -1.556 8.088 -8.572 1.00 92.81 293 ALA A CA 1
ATOM 2222 C C . ALA A 1 293 ? -1.593 6.585 -8.280 1.00 92.81 293 ALA A C 1
ATOM 2224 O O . ALA A 1 293 ? -1.554 6.192 -7.116 1.00 92.81 293 ALA A O 1
ATOM 2225 N N . GLU A 1 294 ? -1.579 5.744 -9.316 1.00 94.62 294 GLU A N 1
ATOM 2226 C CA . GLU A 1 294 ? -1.329 4.299 -9.195 1.00 94.62 294 GLU A CA 1
ATOM 2227 C C . GLU A 1 294 ? -0.071 4.002 -8.363 1.00 94.62 294 GLU A C 1
ATOM 2229 O O . GLU A 1 294 ? -0.082 3.124 -7.494 1.00 94.62 294 GLU A O 1
ATOM 2234 N N . LEU A 1 295 ? 0.999 4.757 -8.630 1.00 95.94 295 LEU A N 1
ATOM 2235 C CA . LEU A 1 295 ? 2.299 4.639 -7.986 1.00 95.94 295 LEU A CA 1
ATOM 2236 C C . LEU A 1 295 ? 2.681 5.979 -7.351 1.00 95.94 295 LEU A C 1
ATOM 2238 O O . LEU A 1 295 ? 3.090 6.909 -8.041 1.00 95.94 295 LEU A O 1
ATOM 2242 N N . ASN A 1 296 ? 2.574 6.084 -6.029 1.00 95.94 296 ASN A N 1
ATOM 2243 C CA . ASN A 1 296 ? 2.948 7.293 -5.305 1.00 95.94 296 ASN A CA 1
ATOM 2244 C C . ASN A 1 296 ? 4.427 7.257 -4.908 1.00 95.94 296 ASN A C 1
ATOM 2246 O O . ASN A 1 296 ? 4.897 6.335 -4.239 1.00 95.94 296 ASN A O 1
ATOM 2250 N N . VAL A 1 297 ? 5.155 8.303 -5.295 1.00 96.44 297 VAL A N 1
ATOM 2251 C CA . VAL A 1 297 ? 6.586 8.484 -5.014 1.00 96.44 297 VAL A CA 1
ATOM 2252 C C . VAL A 1 297 ? 6.858 9.658 -4.071 1.00 96.44 297 VAL A C 1
ATOM 2254 O O . VAL A 1 297 ? 8.002 10.061 -3.895 1.00 96.44 297 VAL A O 1
ATOM 2257 N N . GLU A 1 298 ? 5.840 10.230 -3.432 1.00 94.12 298 GLU A N 1
ATOM 2258 C CA . GLU A 1 298 ? 6.002 11.371 -2.525 1.00 94.12 298 GLU A CA 1
ATOM 2259 C C . GLU A 1 298 ? 6.915 11.052 -1.329 1.00 94.12 298 GLU A C 1
ATOM 2261 O O . GLU A 1 298 ? 7.737 11.882 -0.939 1.00 94.12 298 GLU A O 1
ATOM 2266 N N . LYS A 1 299 ? 6.823 9.830 -0.786 1.00 93.88 299 LYS A N 1
ATOM 2267 C CA . LYS A 1 299 ? 7.667 9.344 0.320 1.00 93.88 299 LYS A CA 1
ATOM 2268 C C . LYS A 1 299 ? 9.033 8.807 -0.158 1.00 93.88 299 LYS A C 1
ATOM 2270 O O . LYS A 1 299 ? 9.820 8.321 0.660 1.00 93.88 299 LYS A O 1
ATOM 2275 N N . LEU A 1 300 ? 9.347 8.896 -1.457 1.00 95.81 300 LEU A N 1
ATOM 2276 C CA . LEU A 1 300 ? 10.620 8.429 -2.009 1.00 95.81 300 LEU A CA 1
ATOM 2277 C C . LEU A 1 300 ? 11.751 9.372 -1.597 1.00 95.81 300 LEU A C 1
ATOM 2279 O O . LEU A 1 300 ? 12.565 9.015 -0.746 1.00 95.81 300 LEU A O 1
ATOM 2283 N N . TRP A 1 301 ? 11.814 10.561 -2.208 1.00 95.56 301 TRP A N 1
ATOM 2284 C CA . TRP A 1 301 ? 12.881 11.537 -1.969 1.00 95.56 301 TRP A CA 1
ATOM 2285 C C . TRP A 1 301 ? 12.442 13.003 -2.119 1.00 95.56 301 TRP A C 1
ATOM 2287 O O . TRP A 1 301 ? 13.234 13.853 -2.523 1.00 95.56 301 TRP A O 1
ATOM 2297 N N . ASN A 1 302 ? 11.194 13.315 -1.764 1.00 93.94 302 ASN A N 1
ATOM 2298 C CA . ASN A 1 302 ? 10.632 14.661 -1.841 1.00 93.94 302 ASN A CA 1
ATOM 2299 C C . ASN A 1 302 ? 11.233 15.590 -0.759 1.00 93.94 302 ASN A C 1
ATOM 2301 O O . ASN A 1 302 ? 11.030 15.354 0.437 1.00 93.94 302 ASN A O 1
ATOM 2305 N N . PRO A 1 303 ? 11.958 16.666 -1.123 1.00 89.88 303 PRO A N 1
ATOM 2306 C CA . PRO A 1 303 ? 12.537 17.600 -0.159 1.00 89.88 303 PRO A CA 1
ATOM 2307 C C . PRO A 1 303 ? 11.532 18.623 0.394 1.00 89.88 303 PRO A C 1
ATOM 2309 O O . PRO A 1 303 ? 11.870 19.341 1.333 1.00 89.88 303 PRO A O 1
ATOM 2312 N N . HIS A 1 304 ? 10.327 18.705 -0.172 1.00 88.62 304 HIS A N 1
ATOM 2313 C CA . HIS A 1 304 ? 9.320 19.709 0.175 1.00 88.62 304 HIS A CA 1
ATOM 2314 C C . HIS A 1 304 ? 8.309 19.225 1.220 1.00 88.62 304 HIS A C 1
ATOM 2316 O O . HIS A 1 304 ? 7.609 20.045 1.812 1.00 88.62 304 HIS A O 1
ATOM 2322 N N . VAL A 1 305 ? 8.242 17.916 1.481 1.00 83.25 305 VAL A N 1
ATOM 2323 C CA . VAL A 1 305 ? 7.401 17.365 2.552 1.00 83.25 305 VAL A CA 1
ATOM 2324 C C . VAL A 1 305 ? 8.087 17.606 3.890 1.00 83.25 305 VAL A C 1
ATOM 2326 O O . VAL A 1 305 ? 9.143 17.036 4.181 1.00 83.25 305 VAL A O 1
ATOM 2329 N N . VAL A 1 306 ? 7.465 18.452 4.709 1.00 75.88 306 VAL A N 1
ATOM 2330 C CA . VAL A 1 306 ? 7.923 18.751 6.067 1.00 75.88 306 VAL A CA 1
ATOM 2331 C C . VAL A 1 306 ? 7.822 17.481 6.926 1.00 75.88 306 VAL A C 1
ATOM 2333 O O . VAL A 1 306 ? 6.769 16.842 6.921 1.00 75.88 306 VAL A O 1
ATOM 2336 N N . PRO A 1 307 ? 8.880 17.101 7.666 1.00 76.38 307 PRO A N 1
ATOM 2337 C CA . PRO A 1 307 ? 8.830 15.952 8.564 1.00 76.38 307 PRO A CA 1
ATOM 2338 C C . PRO A 1 307 ? 7.729 16.074 9.625 1.00 76.38 307 PRO A C 1
ATOM 2340 O O . PRO A 1 307 ? 7.584 17.117 10.262 1.00 76.38 307 PRO A O 1
ATOM 2343 N N . HIS A 1 308 ? 6.998 14.984 9.851 1.00 69.38 308 HIS A N 1
ATOM 2344 C CA . HIS A 1 308 ? 6.027 14.832 10.930 1.00 69.38 308 HIS A CA 1
ATOM 2345 C C . HIS A 1 308 ? 6.232 13.473 11.619 1.00 69.38 308 HIS A C 1
ATOM 2347 O O . HIS A 1 308 ? 5.652 12.453 11.228 1.00 69.38 308 HIS A O 1
ATOM 2353 N N . GLY A 1 309 ? 7.079 13.458 12.653 1.00 69.25 309 GLY A N 1
ATOM 2354 C CA . GLY A 1 309 ? 7.550 12.219 13.277 1.00 69.25 309 GLY A CA 1
ATOM 2355 C C . GLY A 1 309 ? 8.367 11.384 12.289 1.00 69.25 309 GLY A C 1
ATOM 2356 O O . GLY A 1 309 ? 9.193 11.921 11.553 1.00 69.25 309 GLY A O 1
ATOM 2357 N N . THR A 1 310 ? 8.083 10.083 12.214 1.00 66.50 310 THR A N 1
ATOM 2358 C CA . THR A 1 310 ? 8.725 9.152 11.268 1.00 66.50 310 THR A CA 1
ATOM 2359 C C . THR A 1 310 ? 8.350 9.377 9.803 1.00 66.50 310 THR A C 1
ATOM 2361 O O . THR A 1 310 ? 9.020 8.857 8.913 1.00 66.50 310 THR A O 1
ATOM 2364 N N . ARG A 1 311 ? 7.285 10.141 9.524 1.00 73.56 311 ARG A N 1
ATOM 2365 C CA . ARG A 1 311 ? 6.840 10.424 8.155 1.00 73.56 311 ARG A CA 1
ATOM 2366 C C . ARG A 1 311 ? 7.547 11.656 7.611 1.00 73.56 311 ARG A C 1
ATOM 2368 O O . ARG A 1 311 ? 7.407 12.749 8.152 1.00 73.56 311 ARG A O 1
ATOM 2375 N N . HIS A 1 312 ? 8.263 11.495 6.506 1.00 82.00 312 HIS A N 1
ATOM 2376 C CA . HIS A 1 312 ? 8.883 12.591 5.763 1.00 82.00 312 HIS A CA 1
ATOM 2377 C C . HIS A 1 312 ? 9.017 12.223 4.278 1.00 82.00 312 HIS A C 1
ATOM 2379 O O . HIS A 1 312 ? 8.881 11.065 3.902 1.00 82.00 312 HIS A O 1
ATOM 2385 N N . GLY A 1 313 ? 9.316 13.190 3.407 1.00 86.56 313 GLY A N 1
ATOM 2386 C CA . GLY A 1 313 ? 9.398 12.922 1.962 1.00 86.56 313 GLY A CA 1
ATOM 2387 C C . GLY A 1 313 ? 10.615 12.097 1.523 1.00 86.56 313 GLY A C 1
ATOM 2388 O O . GLY A 1 313 ? 10.660 11.602 0.405 1.00 86.56 313 GLY A O 1
ATOM 2389 N N . LYS A 1 314 ? 11.611 11.926 2.399 1.00 93.12 314 LYS A N 1
ATOM 2390 C CA . LYS A 1 314 ? 12.883 11.224 2.116 1.00 93.12 314 LYS A CA 1
ATOM 2391 C C . LYS A 1 314 ? 12.979 9.840 2.759 1.00 93.12 314 LYS A C 1
ATOM 2393 O O . LYS A 1 314 ? 13.996 9.529 3.374 1.00 93.12 314 LYS A O 1
ATOM 2398 N N . MET A 1 315 ? 11.918 9.042 2.687 1.00 92.62 315 MET A N 1
ATOM 2399 C CA . MET A 1 315 ? 11.867 7.723 3.328 1.00 92.62 315 MET A CA 1
ATOM 2400 C C . MET A 1 315 ? 12.387 6.590 2.434 1.00 92.62 315 MET A C 1
ATOM 2402 O O . MET A 1 315 ? 12.596 5.481 2.918 1.00 92.62 315 MET A O 1
ATOM 2406 N N . GLY A 1 316 ? 12.620 6.841 1.143 1.00 95.19 316 GLY A N 1
ATOM 2407 C CA . GLY A 1 316 ? 12.956 5.795 0.177 1.00 95.19 316 GLY A CA 1
ATOM 2408 C C . GLY A 1 316 ? 11.782 4.850 -0.104 1.00 95.19 316 GLY A C 1
ATOM 2409 O O . GLY A 1 316 ? 12.008 3.718 -0.524 1.00 95.19 316 GLY A O 1
ATOM 2410 N N . VAL A 1 317 ? 10.547 5.281 0.155 1.00 96.12 317 VAL A N 1
ATOM 2411 C CA . VAL A 1 317 ? 9.343 4.449 0.041 1.00 96.12 317 VAL A CA 1
ATOM 2412 C C . VAL A 1 317 ? 8.556 4.811 -1.214 1.00 96.12 317 VAL A C 1
ATOM 2414 O O . VAL A 1 317 ? 8.405 5.985 -1.544 1.00 96.12 317 VAL A O 1
ATOM 2417 N N . VAL A 1 318 ? 8.039 3.789 -1.889 1.00 97.38 318 VAL A N 1
ATOM 2418 C CA . VAL A 1 318 ? 7.079 3.905 -2.993 1.00 97.38 318 VAL A CA 1
ATOM 2419 C C . VAL A 1 318 ? 5.794 3.193 -2.583 1.00 97.38 318 VAL A C 1
ATOM 2421 O O . VAL A 1 318 ? 5.855 2.139 -1.949 1.00 97.38 318 VAL A O 1
ATOM 2424 N N . GLU A 1 319 ? 4.641 3.757 -2.932 1.00 96.38 319 GLU A N 1
ATOM 2425 C CA . GLU A 1 319 ? 3.330 3.216 -2.561 1.00 96.38 319 GLU A CA 1
ATOM 2426 C C . GLU A 1 319 ? 2.536 2.813 -3.796 1.00 96.38 319 GLU A C 1
ATOM 2428 O O . GLU A 1 319 ? 2.342 3.610 -4.712 1.00 96.38 319 GLU A O 1
ATOM 2433 N N . LEU A 1 320 ? 2.039 1.585 -3.793 1.00 95.25 320 LEU A N 1
ATOM 2434 C CA . LEU A 1 320 ? 1.100 1.062 -4.771 1.00 95.25 320 LEU A CA 1
ATOM 2435 C C . LEU A 1 320 ? -0.311 1.342 -4.267 1.00 95.25 320 LEU A C 1
ATOM 2437 O O . LEU A 1 320 ? -0.697 0.875 -3.192 1.00 95.25 320 LEU A O 1
ATOM 2441 N N . ARG A 1 321 ? -1.066 2.127 -5.033 1.00 93.38 321 ARG A N 1
ATOM 2442 C CA . ARG A 1 321 ? -2.385 2.633 -4.632 1.00 93.38 321 ARG A CA 1
ATOM 2443 C C . ARG A 1 321 ? -3.519 2.134 -5.514 1.00 93.38 321 ARG A C 1
ATOM 2445 O O . ARG A 1 321 ? -4.665 2.169 -5.074 1.00 93.38 321 ARG A O 1
ATOM 2452 N N . ALA A 1 322 ? -3.222 1.603 -6.702 1.00 89.69 322 ALA A N 1
ATOM 2453 C CA . ALA A 1 322 ? -4.196 0.906 -7.548 1.00 89.69 322 ALA A CA 1
ATOM 2454 C C . ALA A 1 322 ? -4.505 -0.517 -7.033 1.00 89.69 322 ALA A C 1
ATOM 2456 O O . ALA A 1 322 ? -4.573 -1.474 -7.796 1.00 89.69 322 ALA A O 1
ATOM 2457 N N . VAL A 1 323 ? -4.655 -0.658 -5.714 1.00 88.88 323 VAL A N 1
ATOM 2458 C CA . VAL A 1 323 ? -4.943 -1.918 -5.031 1.00 88.88 323 VAL A CA 1
ATOM 2459 C C . VAL A 1 323 ? -6.128 -1.687 -4.097 1.00 88.88 323 VAL A C 1
ATOM 2461 O O . VAL A 1 323 ? -6.049 -0.928 -3.126 1.00 88.88 323 VAL A O 1
ATOM 2464 N N . ARG A 1 324 ? -7.254 -2.329 -4.408 1.00 89.25 324 ARG A N 1
ATOM 2465 C CA . ARG A 1 324 ? -8.439 -2.368 -3.548 1.00 89.25 324 ARG A CA 1
ATOM 2466 C C . ARG A 1 324 ? -8.087 -2.960 -2.181 1.00 89.25 324 ARG A C 1
ATOM 2468 O O . ARG A 1 324 ? -7.268 -3.871 -2.083 1.00 89.25 324 ARG A O 1
ATOM 2475 N N . MET A 1 325 ? -8.750 -2.467 -1.134 1.00 92.81 325 MET A N 1
ATOM 2476 C CA . MET A 1 325 ? -8.626 -3.017 0.216 1.00 92.81 325 MET A CA 1
ATOM 2477 C C . MET A 1 325 ? -8.925 -4.528 0.230 1.00 92.81 325 MET A C 1
ATOM 2479 O O . MET A 1 325 ? -10.040 -4.925 -0.120 1.00 92.81 325 MET A O 1
ATOM 2483 N N . PRO A 1 326 ? -7.955 -5.378 0.626 1.00 92.56 326 PRO A N 1
ATOM 2484 C CA . PRO A 1 326 ? -8.163 -6.819 0.681 1.00 92.56 326 PRO A CA 1
ATOM 2485 C C . PRO A 1 326 ? -9.223 -7.200 1.714 1.00 92.56 326 PRO A C 1
ATOM 2487 O O . PRO A 1 326 ? -9.263 -6.653 2.811 1.00 92.56 326 PRO A O 1
ATOM 2490 N N . GLU A 1 327 ? -10.051 -8.197 1.410 1.00 90.44 327 GLU A N 1
ATOM 2491 C CA . GLU A 1 327 ? -11.060 -8.676 2.368 1.00 90.44 327 GLU A CA 1
ATOM 2492 C C . GLU A 1 327 ? -10.427 -9.477 3.517 1.00 90.44 327 GLU A C 1
ATOM 2494 O O . GLU A 1 327 ? -10.923 -9.477 4.645 1.00 90.44 327 GLU A O 1
ATOM 2499 N N . ARG A 1 328 ? -9.313 -10.161 3.228 1.00 92.25 328 ARG A N 1
ATOM 2500 C CA . ARG A 1 328 ? -8.653 -11.134 4.111 1.00 92.25 328 ARG A CA 1
ATOM 2501 C C . ARG A 1 328 ? -7.164 -10.825 4.255 1.00 92.25 328 ARG A C 1
ATOM 2503 O O . ARG A 1 328 ? -6.547 -10.382 3.280 1.00 92.25 328 ARG A O 1
ATOM 2510 N N . PRO A 1 329 ? -6.548 -11.154 5.404 1.00 94.50 329 PRO A N 1
ATOM 2511 C CA . PRO A 1 329 ? -5.120 -10.925 5.610 1.00 94.50 329 PRO A CA 1
ATOM 2512 C C . PRO A 1 329 ? -4.252 -11.764 4.655 1.00 94.50 329 PRO A C 1
ATOM 2514 O O . PRO A 1 329 ? -3.214 -11.297 4.194 1.00 94.50 329 PRO A O 1
ATOM 2517 N N . THR A 1 330 ? -4.698 -12.965 4.273 1.00 94.56 330 THR A N 1
ATOM 2518 C CA . THR A 1 330 ? -3.999 -13.826 3.300 1.00 94.56 330 THR A CA 1
ATOM 2519 C C . THR A 1 330 ? -3.928 -13.215 1.902 1.00 94.56 330 THR A C 1
ATOM 2521 O O . THR A 1 330 ? -2.911 -13.350 1.223 1.00 94.56 330 THR A O 1
ATOM 2524 N N . MET A 1 331 ? -4.966 -12.487 1.480 1.00 93.25 331 MET A N 1
ATOM 2525 C CA . MET A 1 331 ? -4.967 -11.760 0.209 1.00 93.25 331 MET A CA 1
ATOM 2526 C C . MET A 1 331 ? -3.981 -10.587 0.245 1.00 93.25 331 MET A C 1
ATOM 2528 O O . MET A 1 331 ? -3.227 -10.402 -0.709 1.00 93.25 331 MET A O 1
ATOM 2532 N N . LEU A 1 332 ? -3.923 -9.844 1.359 1.00 95.31 332 LEU A N 1
ATOM 2533 C CA . LEU A 1 332 ? -2.913 -8.799 1.549 1.00 95.31 332 LEU A CA 1
ATOM 2534 C C . LEU A 1 332 ? -1.489 -9.385 1.495 1.00 95.31 332 LEU A C 1
ATOM 2536 O O . LEU A 1 332 ? -0.624 -8.836 0.813 1.00 95.31 332 LEU A O 1
ATOM 2540 N N . ALA A 1 333 ? -1.250 -10.526 2.150 1.00 96.19 333 ALA A N 1
ATOM 2541 C CA . ALA A 1 333 ? 0.038 -11.221 2.107 1.00 96.19 333 ALA A CA 1
ATOM 2542 C C . ALA A 1 333 ? 0.418 -11.677 0.684 1.00 96.19 333 ALA A C 1
ATOM 2544 O O . ALA A 1 333 ? 1.564 -11.507 0.264 1.00 96.19 333 ALA A O 1
ATOM 2545 N N . ALA A 1 334 ? -0.541 -12.204 -0.084 1.00 95.12 334 ALA A N 1
ATOM 2546 C CA . ALA A 1 334 ? -0.319 -12.601 -1.473 1.00 95.12 334 ALA A CA 1
ATOM 2547 C C . ALA A 1 334 ? 0.058 -11.404 -2.364 1.00 95.12 334 ALA A C 1
ATOM 2549 O O . ALA A 1 334 ? 1.006 -11.495 -3.145 1.00 95.12 334 ALA A O 1
ATOM 2550 N N . LEU A 1 335 ? -0.625 -10.265 -2.206 1.00 95.38 335 LEU A N 1
ATOM 2551 C CA . LEU A 1 335 ? -0.306 -9.026 -2.922 1.00 95.38 335 LEU A CA 1
ATOM 2552 C C . LEU A 1 335 ? 1.088 -8.501 -2.557 1.00 95.38 335 LEU A C 1
ATOM 2554 O O . LEU A 1 335 ? 1.866 -8.139 -3.441 1.00 95.38 335 LEU A O 1
ATOM 2558 N N . ALA A 1 336 ? 1.446 -8.523 -1.272 1.00 96.38 336 ALA A N 1
ATOM 2559 C CA . ALA A 1 336 ? 2.786 -8.159 -0.824 1.00 96.38 336 ALA A CA 1
ATOM 2560 C C . ALA A 1 336 ? 3.864 -9.034 -1.484 1.00 96.38 336 ALA A C 1
ATOM 2562 O O . ALA A 1 336 ? 4.854 -8.512 -1.997 1.00 96.38 336 ALA A O 1
ATOM 2563 N N . VAL A 1 337 ? 3.666 -10.355 -1.537 1.00 97.31 337 VAL A N 1
ATOM 2564 C CA . VAL A 1 337 ? 4.592 -11.281 -2.209 1.00 97.31 337 VAL A CA 1
ATOM 2565 C C . VAL A 1 337 ? 4.650 -11.044 -3.716 1.00 97.31 337 VAL A C 1
ATOM 2567 O O . VAL A 1 337 ? 5.747 -11.069 -4.279 1.00 97.31 337 VAL A O 1
ATOM 2570 N N . LEU A 1 338 ? 3.516 -10.780 -4.373 1.00 96.69 338 LEU A N 1
ATOM 2571 C CA . LEU A 1 338 ? 3.463 -10.463 -5.802 1.00 96.69 338 LEU A CA 1
ATOM 2572 C C . LEU A 1 338 ? 4.351 -9.255 -6.119 1.00 96.69 338 LEU A C 1
ATOM 2574 O O . LEU A 1 338 ? 5.291 -9.363 -6.910 1.00 96.69 338 LEU A O 1
ATOM 2578 N N . PHE A 1 339 ? 4.119 -8.126 -5.451 1.00 97.38 339 PHE A N 1
ATOM 2579 C CA . PHE A 1 339 ? 4.860 -6.902 -5.735 1.00 97.38 339 PHE A CA 1
ATOM 2580 C C . PHE A 1 339 ? 6.316 -6.954 -5.257 1.00 97.38 339 PHE A C 1
ATOM 2582 O O . PHE A 1 339 ? 7.204 -6.477 -5.969 1.00 97.38 339 PHE A O 1
ATOM 2589 N N . ARG A 1 340 ? 6.615 -7.620 -4.130 1.00 97.56 340 ARG A N 1
ATOM 2590 C CA . ARG A 1 340 ? 8.008 -7.908 -3.732 1.00 97.56 340 ARG A CA 1
ATOM 2591 C C . ARG A 1 340 ? 8.725 -8.757 -4.778 1.00 97.56 340 ARG A C 1
ATOM 2593 O O . ARG A 1 340 ? 9.888 -8.494 -5.073 1.00 97.56 340 ARG A O 1
ATOM 2600 N N . SER A 1 341 ? 8.047 -9.739 -5.376 1.00 97.31 341 SER A N 1
ATOM 2601 C CA . SER A 1 341 ? 8.621 -10.592 -6.427 1.00 97.31 341 SER A CA 1
ATOM 2602 C C . SER A 1 341 ? 8.891 -9.811 -7.712 1.00 97.31 341 SER A C 1
ATOM 2604 O O . SER A 1 341 ? 9.950 -9.987 -8.314 1.00 97.31 341 SER A O 1
ATOM 2606 N N . ILE A 1 342 ? 7.976 -8.919 -8.108 1.00 97.88 342 ILE A N 1
ATOM 2607 C CA . ILE A 1 342 ? 8.166 -8.021 -9.256 1.00 97.88 342 ILE A CA 1
ATOM 2608 C C . ILE A 1 342 ? 9.386 -7.131 -9.017 1.00 97.88 342 ILE A C 1
ATOM 2610 O O . ILE A 1 342 ? 10.319 -7.153 -9.816 1.00 97.88 342 ILE A O 1
ATOM 2614 N N . VAL A 1 343 ? 9.452 -6.422 -7.886 1.00 98.12 343 VAL A N 1
ATOM 2615 C CA . VAL A 1 343 ? 10.605 -5.563 -7.575 1.00 98.12 343 VAL A CA 1
ATOM 2616 C C . VAL A 1 343 ? 11.898 -6.378 -7.504 1.00 98.12 343 VAL A C 1
ATOM 2618 O O . VAL A 1 343 ? 12.899 -5.977 -8.093 1.00 98.12 343 VAL A O 1
ATOM 2621 N N . ALA A 1 344 ? 11.891 -7.561 -6.883 1.00 97.50 344 ALA A N 1
ATOM 2622 C CA . ALA A 1 344 ? 13.065 -8.432 -6.836 1.00 97.50 344 ALA A CA 1
ATOM 2623 C C . ALA A 1 344 ? 13.526 -8.876 -8.233 1.00 97.50 344 ALA A C 1
ATOM 2625 O O . ALA A 1 344 ? 14.729 -8.904 -8.504 1.00 97.50 344 ALA A O 1
ATOM 2626 N N . ARG A 1 345 ? 12.589 -9.184 -9.141 1.00 96.94 345 ARG A N 1
ATOM 2627 C CA . ARG A 1 345 ? 12.886 -9.477 -10.549 1.00 96.94 345 ARG A CA 1
ATOM 2628 C C . ARG A 1 345 ? 13.527 -8.271 -11.229 1.00 96.94 345 ARG A C 1
ATOM 2630 O O . ARG A 1 345 ? 14.518 -8.447 -11.932 1.00 96.94 345 ARG A O 1
ATOM 2637 N N . LEU A 1 346 ? 13.005 -7.066 -11.020 1.00 97.44 346 LEU A N 1
ATOM 2638 C CA . LEU A 1 346 ? 13.524 -5.834 -11.626 1.00 97.44 346 LEU A CA 1
ATOM 2639 C C . LEU A 1 346 ? 14.899 -5.430 -11.072 1.00 97.44 346 LEU A C 1
ATOM 2641 O O . LEU A 1 346 ? 15.713 -4.879 -11.804 1.00 97.44 346 LEU A O 1
ATOM 2645 N N . VAL A 1 347 ? 15.214 -5.770 -9.817 1.00 96.31 347 VAL A N 1
ATOM 2646 C CA . VAL A 1 347 ? 16.564 -5.578 -9.253 1.00 96.31 347 VAL A CA 1
ATOM 2647 C C . VAL A 1 347 ? 17.606 -6.393 -10.023 1.00 96.31 347 VAL A C 1
ATOM 2649 O O . VAL A 1 347 ? 18.694 -5.893 -10.299 1.00 96.31 347 VAL A O 1
ATOM 2652 N N . VAL A 1 348 ? 17.282 -7.640 -10.379 1.00 93.56 348 VAL A N 1
ATOM 2653 C CA . VAL A 1 348 ? 18.233 -8.577 -11.010 1.00 93.56 348 VAL A CA 1
ATOM 2654 C C . VAL A 1 348 ? 18.126 -8.645 -12.535 1.00 93.56 348 VAL A C 1
ATOM 2656 O O . VAL A 1 348 ? 18.896 -9.371 -13.162 1.00 93.56 348 VAL A O 1
ATOM 2659 N N . SER A 1 349 ? 17.172 -7.935 -13.137 1.00 90.88 349 SER A N 1
ATOM 2660 C CA . SER A 1 349 ? 16.958 -7.902 -14.586 1.00 90.88 349 SER A CA 1
ATOM 2661 C C . SER A 1 349 ? 17.154 -6.497 -15.149 1.00 90.88 349 SER A C 1
ATOM 2663 O O . SER A 1 349 ? 17.083 -5.502 -14.434 1.00 90.88 349 SER A O 1
ATOM 2665 N N . HIS A 1 350 ? 17.383 -6.416 -16.458 1.00 87.06 350 HIS A N 1
ATOM 2666 C CA . HIS A 1 350 ? 17.437 -5.157 -17.200 1.00 87.06 350 HIS A CA 1
ATOM 2667 C C . HIS A 1 350 ? 16.129 -4.943 -17.967 1.00 87.06 350 HIS A C 1
ATOM 2669 O O . HIS A 1 350 ? 16.125 -4.912 -19.195 1.00 87.06 350 HIS A O 1
ATOM 2675 N N . TYR A 1 351 ? 15.004 -4.862 -17.252 1.00 96.00 351 TYR A N 1
ATOM 2676 C CA . TYR A 1 351 ? 13.705 -4.637 -17.885 1.00 96.00 351 TYR A CA 1
ATOM 2677 C C . TYR A 1 351 ? 13.634 -3.218 -18.467 1.00 96.00 351 TYR A C 1
ATOM 2679 O O . TYR A 1 351 ? 13.573 -2.240 -17.725 1.00 96.00 351 TYR A O 1
ATOM 2687 N N . ARG A 1 352 ? 13.679 -3.125 -19.799 1.00 94.69 352 ARG A N 1
ATOM 2688 C CA . ARG A 1 352 ? 13.636 -1.877 -20.585 1.00 94.69 352 ARG A CA 1
ATOM 2689 C C . ARG A 1 352 ? 12.711 -1.994 -21.787 1.00 94.69 352 ARG A C 1
ATOM 2691 O O . ARG A 1 352 ? 12.945 -1.370 -22.822 1.00 94.69 352 ARG A O 1
ATOM 2698 N N . GLU A 1 353 ? 11.694 -2.838 -21.665 1.00 96.50 353 GLU A N 1
ATOM 2699 C CA . GLU A 1 353 ? 10.690 -2.951 -22.711 1.00 96.50 353 GLU A CA 1
ATOM 2700 C C . GLU A 1 353 ? 10.086 -1.560 -22.987 1.00 96.50 353 GLU A C 1
ATOM 2702 O O . GLU A 1 353 ? 9.898 -0.769 -22.049 1.00 96.50 353 GLU A O 1
ATOM 2707 N N . PRO A 1 354 ? 9.829 -1.209 -24.258 1.00 96.31 354 PRO A N 1
ATOM 2708 C CA . PRO A 1 354 ? 9.143 0.033 -24.587 1.00 96.31 354 PRO A CA 1
ATOM 2709 C C . PRO A 1 354 ? 7.826 0.148 -23.815 1.00 96.31 354 PRO A C 1
ATOM 2711 O O . PRO A 1 354 ? 7.214 -0.875 -23.498 1.00 96.31 354 PRO A O 1
ATOM 2714 N N . LEU A 1 355 ? 7.407 1.384 -23.521 1.00 97.12 355 LEU A N 1
ATOM 2715 C CA . LEU A 1 355 ? 6.041 1.601 -23.050 1.00 97.12 355 LEU A CA 1
ATOM 2716 C C . LEU A 1 355 ? 5.079 1.130 -24.141 1.00 97.12 355 LEU A C 1
ATOM 2718 O O . LEU A 1 355 ? 5.327 1.356 -25.332 1.00 97.12 355 LEU A O 1
ATOM 2722 N N . VAL A 1 356 ? 4.012 0.463 -23.727 1.00 96.56 356 VAL A N 1
ATOM 2723 C CA . VAL A 1 356 ? 2.903 0.125 -24.606 1.00 96.56 356 VAL A CA 1
ATOM 2724 C C . VAL A 1 356 ? 1.922 1.288 -24.586 1.00 96.56 356 VAL A C 1
ATOM 2726 O O . VAL A 1 356 ? 1.349 1.628 -23.549 1.00 96.56 356 VAL A O 1
ATOM 2729 N N . ASP A 1 357 ? 1.722 1.883 -25.756 1.00 95.06 357 ASP A N 1
ATOM 2730 C CA . ASP A 1 357 ? 0.658 2.852 -25.977 1.00 95.06 357 ASP A CA 1
ATOM 2731 C C . ASP A 1 357 ? -0.655 2.096 -26.218 1.00 95.06 357 ASP A C 1
ATOM 2733 O O . ASP A 1 357 ? -0.996 1.734 -27.347 1.00 95.06 357 ASP A O 1
ATOM 2737 N N . TRP A 1 358 ? -1.353 1.784 -25.126 1.00 93.88 358 TRP A N 1
ATOM 2738 C CA . TRP A 1 358 ? -2.565 0.966 -25.151 1.00 93.88 358 TRP A CA 1
ATOM 2739 C C . TRP A 1 358 ? -3.760 1.642 -25.831 1.00 93.88 358 TRP A C 1
ATOM 2741 O O . TRP A 1 358 ? -4.673 0.937 -26.258 1.00 93.88 358 TRP A O 1
ATOM 2751 N N . HIS A 1 359 ? -3.774 2.975 -25.964 1.00 89.69 359 HIS A N 1
ATOM 2752 C CA . HIS A 1 359 ? -4.901 3.708 -26.555 1.00 89.69 359 HIS A CA 1
ATOM 2753 C C . HIS A 1 359 ? -6.256 3.236 -25.966 1.00 89.69 359 HIS A C 1
ATOM 2755 O O . HIS A 1 359 ? -6.375 2.991 -24.765 1.00 89.69 359 HIS A O 1
ATOM 2761 N N . ASP A 1 360 ? -7.281 3.091 -26.804 1.00 88.12 360 ASP A N 1
ATOM 2762 C CA . ASP A 1 360 ? -8.613 2.629 -26.422 1.00 88.12 360 ASP A CA 1
ATOM 2763 C C . ASP A 1 360 ? -8.607 1.161 -25.935 1.00 88.12 360 ASP A C 1
ATOM 2765 O O . ASP A 1 360 ? -9.478 0.763 -25.158 1.00 88.12 360 ASP A O 1
ATOM 2769 N N . GLU A 1 361 ? -7.594 0.356 -26.306 1.00 92.69 361 GLU A N 1
ATOM 2770 C CA . GLU A 1 361 ? -7.497 -1.039 -25.854 1.00 92.69 361 GLU A CA 1
ATOM 2771 C C . GLU A 1 361 ? -7.300 -1.143 -24.340 1.00 92.69 361 GLU A C 1
ATOM 2773 O O . GLU A 1 361 ? -7.687 -2.161 -23.768 1.00 92.69 361 GLU A O 1
ATOM 2778 N N . LEU A 1 362 ? -6.748 -0.119 -23.674 1.00 94.19 362 LEU A N 1
ATOM 2779 C CA . LEU A 1 362 ? -6.532 -0.157 -22.225 1.00 94.19 362 LEU A CA 1
ATOM 2780 C C . LEU A 1 362 ? -7.839 -0.453 -21.482 1.00 94.19 362 LEU A C 1
ATOM 2782 O O . LEU A 1 362 ? -7.910 -1.373 -20.672 1.00 94.19 362 LEU A O 1
ATOM 2786 N N . HIS A 1 363 ? -8.896 0.289 -21.806 1.00 91.75 363 HIS A N 1
ATOM 2787 C CA . HIS A 1 363 ? -10.192 0.130 -21.159 1.00 91.75 363 HIS A CA 1
ATOM 2788 C C . HIS A 1 363 ? -11.011 -1.003 -21.784 1.00 91.75 363 HIS A C 1
ATOM 2790 O O . HIS A 1 363 ? -11.664 -1.749 -21.056 1.00 91.75 363 HIS A O 1
ATOM 2796 N N . ASP A 1 364 ? -10.950 -1.181 -23.106 1.00 92.06 364 ASP A N 1
ATOM 2797 C CA . ASP A 1 364 ? -11.768 -2.181 -23.799 1.00 92.06 364 ASP A CA 1
ATOM 2798 C C . ASP A 1 364 ? -11.301 -3.615 -23.520 1.00 92.06 364 ASP A C 1
ATOM 2800 O O . ASP A 1 364 ? -12.110 -4.514 -23.269 1.00 92.06 364 ASP A O 1
ATOM 2804 N N . ARG A 1 365 ? -9.985 -3.849 -23.554 1.00 93.75 365 ARG A N 1
ATOM 2805 C CA . ARG A 1 365 ? -9.402 -5.181 -23.378 1.00 93.75 365 ARG A CA 1
ATOM 2806 C C . ARG A 1 365 ? -9.356 -5.565 -21.909 1.00 93.75 365 ARG A C 1
ATOM 2808 O O . ARG A 1 365 ? -9.796 -6.658 -21.560 1.00 93.75 365 ARG A O 1
ATOM 2815 N N . PHE A 1 366 ? -8.841 -4.690 -21.048 1.00 93.94 366 PHE A N 1
ATOM 2816 C CA . PHE A 1 366 ? -8.593 -5.025 -19.643 1.00 93.94 366 PHE A CA 1
ATOM 2817 C C . PHE A 1 366 ? -9.825 -4.869 -18.744 1.00 93.94 366 PHE A C 1
ATOM 2819 O O . PHE A 1 366 ? -9.787 -5.282 -17.591 1.00 93.94 366 PHE A O 1
ATOM 2826 N N . ALA A 1 367 ? -10.967 -4.420 -19.275 1.00 89.12 367 ALA A N 1
ATOM 2827 C CA . ALA A 1 367 ? -12.264 -4.640 -18.630 1.00 89.12 367 ALA A CA 1
ATOM 2828 C C . ALA A 1 367 ? -12.717 -6.118 -18.659 1.00 89.12 367 ALA A C 1
ATOM 2830 O O . ALA A 1 367 ? -13.662 -6.490 -17.960 1.00 89.12 367 ALA A O 1
ATOM 2831 N N . LEU A 1 368 ? -12.079 -6.977 -19.466 1.00 92.38 368 LEU A N 1
ATOM 2832 C CA . LEU A 1 368 ? -12.474 -8.376 -19.636 1.00 92.38 368 LEU A CA 1
ATOM 2833 C C . LEU A 1 368 ? -11.638 -9.317 -18.746 1.00 92.38 368 LEU A C 1
ATOM 2835 O O . LEU A 1 368 ? -10.416 -9.373 -18.903 1.00 92.38 368 LEU A O 1
ATOM 2839 N N . PRO A 1 369 ? -12.265 -10.174 -17.910 1.00 91.88 369 PRO A N 1
ATOM 2840 C CA . PRO A 1 369 ? -11.541 -11.104 -17.034 1.00 91.88 369 PRO A CA 1
ATOM 2841 C C . PRO A 1 369 ? -10.569 -12.037 -17.765 1.00 91.88 369 PRO A C 1
ATOM 2843 O O . PRO A 1 369 ? -9.508 -12.364 -17.244 1.00 91.88 369 PRO A O 1
ATOM 2846 N N . ALA A 1 370 ? -10.912 -12.460 -18.986 1.00 94.50 370 ALA A N 1
ATOM 2847 C CA . ALA A 1 370 ? -10.052 -13.332 -19.780 1.00 94.50 370 ALA A CA 1
ATOM 2848 C C . ALA A 1 370 ? -8.748 -12.640 -20.199 1.00 94.50 370 ALA A C 1
ATOM 2850 O O . ALA A 1 370 ? -7.702 -13.280 -20.201 1.00 94.50 370 ALA A O 1
ATOM 2851 N N . ALA A 1 371 ? -8.804 -11.348 -20.539 1.00 93.75 371 ALA A N 1
ATOM 2852 C CA . ALA A 1 371 ? -7.619 -10.588 -20.914 1.00 93.75 371 ALA A CA 1
ATOM 2853 C C . ALA A 1 371 ? -6.709 -10.357 -19.708 1.00 93.75 371 ALA A C 1
ATOM 2855 O O . ALA A 1 371 ? -5.506 -10.558 -19.821 1.00 93.75 371 ALA A O 1
ATOM 2856 N N . LEU A 1 372 ? -7.294 -10.015 -18.559 1.00 93.81 372 LEU A N 1
ATOM 2857 C CA . LEU A 1 372 ? -6.538 -9.834 -17.325 1.00 93.81 372 LEU A CA 1
ATOM 2858 C C . LEU A 1 372 ? -5.864 -11.124 -16.835 1.00 93.81 372 LEU A C 1
ATOM 2860 O O . LEU A 1 372 ? -4.799 -11.060 -16.250 1.00 93.81 372 LEU A O 1
ATOM 2864 N N . ALA A 1 373 ? -6.476 -12.292 -17.054 1.00 93.06 373 ALA A N 1
ATOM 2865 C CA . ALA A 1 373 ? -5.883 -13.574 -16.664 1.00 93.06 373 ALA A CA 1
ATOM 2866 C C . ALA A 1 373 ? -4.742 -14.034 -17.595 1.00 93.06 373 ALA A C 1
ATOM 2868 O O . ALA A 1 373 ? -3.976 -14.926 -17.230 1.00 93.06 373 ALA A O 1
ATOM 2869 N N . LEU A 1 374 ? -4.685 -13.495 -18.818 1.00 93.38 374 LEU A N 1
ATOM 2870 C CA . LEU A 1 374 ? -3.657 -13.796 -19.819 1.00 93.38 374 LEU A CA 1
ATOM 2871 C C . LEU A 1 374 ? -2.406 -12.922 -19.665 1.00 93.38 374 LEU A C 1
ATOM 2873 O O . LEU A 1 374 ? -1.327 -13.376 -20.045 1.00 93.38 374 LEU A O 1
ATOM 2877 N N . ASP A 1 375 ? -2.589 -11.687 -19.196 1.00 90.56 375 ASP A N 1
ATOM 2878 C CA . ASP A 1 375 ? -1.540 -10.695 -18.928 1.00 90.56 375 ASP A CA 1
ATOM 2879 C C . ASP A 1 375 ? -0.888 -10.913 -17.558 1.00 90.56 375 ASP A C 1
ATOM 2881 O O . ASP A 1 375 ? 0.335 -11.184 -17.526 1.00 90.56 375 ASP A O 1
#

Sequence (375 aa):
MSRPLDDGDLVDADLAASLAMHDELLARRNVEIWVGAEPTFTRADSLDPAWNSDAEGDDKLERAHAVTTHLADAITGAEVSRVAGRQYPGEAAPRFAFGLRWPDSETAASVAGARVRADAAPVPPPDDLDRDRWLTVTPDPGVVEINMAPSRTAVDFAEQAQLVWTAASTSGLSATRYRFNGDLADSGGGGQITLGGSRPHTSPFVRYPHVLPALVRYLNNHPSLSYWFASECVGSASQGPRPDEGTREHHDELAVTLAYLERLADQGELPPEQLWLALAPLLVDTAGNSHRAELNVEKLWNPHVVPHGTRHGKMGVVELRAVRMPERPTMLAALAVLFRSIVARLVVSHYREPLVDWHDELHDRFALPAALALD

Radius of gyration: 20.41 Å; chains: 1; bounding box: 55×49×57 Å

pLDDT: mean 89.22, std 10.3, range [42.06, 98.19]

Foldseek 3Di:
DQDADDPVLAQDPVNLVVQVVLLVVCVVVVHWKWKWWKFWWAQQPDPDQLQPFDQDDDCLLVLLLQLVVLLLVVDFAWAKFKAFDADDPPDPGGAIKIKIKGFPDDDDDRDSYDRDDSPDDHDAAAQDDLGMWMKIFGSGRNTTIITGTIDRTLNVLLVSLQSSQNSQVVSNIFQWHADPVRDIFGSPDFGKMKMAHPFLCSGLCNVQVLLVLLVLQVCLVQVLLQLVQAGPDAALPGQAYRLLREDNVLLVLSQVLSVVSNVCSVVVNRHQVNSCVSCQQSQAGNVSHLSRHQKRLQLNCPPPFDDRRNGGSRGNMIMGGSGHNDRHSSVSSVSRSVVSVSSSCSSVDNRDDGRDNCDPVSCVQSVDPVSSVVD

Secondary structure (DSSP, 8-state):
-PPPPPGGGS--HHHHHHHHHHHHHHHHTT---EEEEE-EEB-TT--SGGGTT-SS-TTHHHHHHHHHHHHHHHSTTPEEEEEE-PPPTT-SS--EEEEEEEE-SSS-----PPP--TTSPPBPPPS--SSEEEEEEEEETTEEEEEPPPBSSHHHHHHHHHHHHHHHHHTT-BSEEE-TTS-EEE-SS--EEEEE-SSGGGSHHHHSTTHHHHHHHHHHH-THHHHTT--S--STTSSS--GGGS-HHHHHHHHHHHHHHHHHHHHT---HHHHHHHHTTTSS-TTS-GGGSSEE-HHHH-SSS--BTTB-TTS--EEE-S-PPPSSHHHHHHHHHHHHHHHHHHHHS---PPPP--TTHHHHHHTSHHHHHH-